Protein 6BR9 (pdb70)

B-factor: mean 64.91, std 21.13, range [27.11, 140.71]

Nearest PDB structures (foldseek):
  6br9-assembly1_A  TM=1.004E+00  e=1.016E-30  Fowlpox virus strain NVSL
  6br8-assembly2_B  TM=9.867E-01  e=1.830E-27  Fowlpox virus strain NVSL

Structure (mmCIF, N/CA/C/O backbone):
data_6BR9
#
_entry.id   6BR9
#
_cell.length_a   54.699
_cell.length_b   74.151
_cell.length_c   143.571
_cell.angle_alpha   90.00
_cell.angle_beta   90.00
_cell.angle_gamma   90.00
#
_symmetry.space_group_name_H-M   'C 2 2 21'
#
loop_
_entity.id
_entity.type
_entity.pdbx_description
1 polymer 'Protein A6 homolog'
2 non-polymer '[(2~{R})-1-[2-azanylethoxy(oxidanyl)phosphoryl]oxy-3-hexadecanoyloxy-propan-2-yl] (~{Z})-octadec-9-enoate'
3 non-polymer '(1R)-2-{[{[(2S)-2,3-DIHYDROXYPROPYL]OXY}(HYDROXY)PHOSPHORYL]OXY}-1-[(PALMITOYLOXY)METHYL]ETHYL (11E)-OCTADEC-11-ENOATE'
4 water water
#
loop_
_atom_site.group_PDB
_atom_site.id
_atom_site.type_symbol
_atom_site.label_atom_id
_atom_site.label_alt_id
_atom_site.label_comp_id
_atom_site.label_asym_id
_atom_site.label_entity_id
_atom_site.label_seq_id
_atom_site.pdbx_PDB_ins_code
_atom_site.Cartn_x
_atom_site.Cartn_y
_atom_site.Cartn_z
_atom_site.occupancy
_atom_site.B_iso_or_equiv
_atom_site.auth_seq_id
_atom_site.auth_comp_id
_atom_site.auth_asym_id
_atom_site.auth_atom_id
_atom_site.pdbx_PDB_model_num
ATOM 1 N N . LYS A 1 112 ? 21.435 4.195 15.120 1.00 78.44 127 LYS A N 1
ATOM 2 C CA . LYS A 1 112 ? 20.306 3.374 14.696 1.00 86.22 127 LYS A CA 1
ATOM 3 C C . LYS A 1 112 ? 19.000 4.168 14.765 1.00 93.34 127 LYS A C 1
ATOM 4 O O . LYS A 1 112 ? 18.704 4.971 13.874 1.00 92.82 127 LYS A O 1
ATOM 10 N N . LYS A 1 113 ? 18.223 3.949 15.827 1.00 97.04 128 LYS A N 1
ATOM 11 C CA . LYS A 1 113 ? 16.971 4.671 15.996 1.00 102.45 128 LYS A CA 1
ATOM 12 C C . LYS A 1 113 ? 17.207 5.990 16.725 1.00 109.71 128 LYS A C 1
ATOM 13 O O . LYS A 1 113 ? 17.251 7.055 16.099 1.00 104.53 128 LYS A O 1
ATOM 19 N N . ASP A 1 114 ? 17.375 5.933 18.044 1.00 123.48 129 ASP A N 1
ATOM 20 C CA . ASP A 1 114 ? 17.514 7.151 18.840 1.00 122.67 129 ASP A CA 1
ATOM 21 C C . ASP A 1 114 ? 18.988 7.548 18.932 1.00 117.37 129 ASP A C 1
ATOM 22 O O . ASP A 1 114 ? 19.646 7.434 19.970 1.00 118.66 129 ASP A O 1
ATOM 27 N N . THR A 1 115 ? 19.504 8.027 17.796 1.00 109.62 130 THR A N 1
ATOM 28 C CA . THR A 1 115 ? 20.727 8.818 17.798 1.00 96.62 130 THR A CA 1
ATOM 29 C C . THR A 1 115 ? 20.492 10.217 18.348 1.00 89.84 130 THR A C 1
ATOM 30 O O . THR A 1 115 ? 21.385 11.067 18.266 1.00 83.28 130 THR A O 1
ATOM 34 N N . ASN A 1 116 ? 19.297 10.477 18.883 1.00 84.82 131 ASN A N 1
ATOM 35 C CA . ASN A 1 116 ? 19.027 11.748 19.539 1.00 80.00 131 ASN A CA 1
ATOM 36 C C . ASN A 1 116 ? 19.834 11.889 20.820 1.00 74.39 131 ASN A C 1
ATOM 37 O O . ASN A 1 116 ? 20.147 13.008 21.236 1.00 72.98 131 ASN A O 1
ATOM 42 N N . GLU A 1 117 ? 20.190 10.770 21.456 1.00 72.77 132 GLU A N 1
ATOM 43 C CA . GLU A 1 117 ? 20.992 10.846 22.671 1.00 69.43 132 GLU A CA 1
ATOM 44 C C . GLU A 1 117 ? 22.435 11.218 22.377 1.00 69.00 132 GLU A C 1
ATOM 45 O O . GLU A 1 117 ? 23.106 11.772 23.251 1.00 68.08 132 GLU A O 1
ATOM 51 N N . ILE A 1 118 ? 22.920 10.945 21.165 1.00 68.65 133 ILE A N 1
ATOM 52 C CA . ILE A 1 118 ? 24.282 11.326 20.815 1.00 68.19 133 ILE A CA 1
ATOM 53 C C . ILE A 1 118 ? 24.408 12.846 20.683 1.00 69.80 133 ILE A C 1
ATOM 54 O O . ILE A 1 118 ? 25.400 13.434 21.129 1.00 71.84 133 ILE A O 1
ATOM 59 N N . VAL A 1 119 ? 23.414 13.511 20.086 1.00 72.25 134 VAL A N 1
ATOM 60 C CA . VAL A 1 119 ? 23.530 14.959 19.906 1.00 74.47 134 VAL A CA 1
ATOM 61 C C . VAL A 1 119 ? 23.416 15.684 21.247 1.00 68.21 134 VAL A C 1
ATOM 62 O O . VAL A 1 119 ? 24.073 16.707 21.465 1.00 67.27 134 VAL A O 1
ATOM 66 N N . GLN A 1 120 ? 22.601 15.172 22.165 1.00 68.80 135 GLN A N 1
ATOM 67 C CA . GLN A 1 120 ? 22.552 15.757 23.500 1.00 72.31 135 GLN A CA 1
ATOM 68 C C . GLN A 1 120 ? 23.922 15.692 24.165 1.00 73.70 135 GLN A C 1
ATOM 69 O O . GLN A 1 120 ? 24.437 16.710 24.648 1.00 72.45 135 GLN A O 1
ATOM 75 N N . ASP A 1 121 ? 24.550 14.507 24.159 1.00 62.64 136 ASP A N 1
ATOM 76 C CA . ASP A 1 121 ? 25.907 14.392 24.687 1.00 61.69 136 ASP A CA 1
ATOM 77 C C . ASP A 1 121 ? 26.887 15.256 23.901 1.00 65.76 136 ASP A C 1
ATOM 78 O O . ASP A 1 121 ? 27.874 15.745 24.462 1.00 65.26 136 ASP A O 1
ATOM 83 N N . LEU A 1 122 ? 26.630 15.469 22.610 1.00 67.64 137 LEU A N 1
ATOM 84 C CA . LEU A 1 122 ? 27.512 16.331 21.829 1.00 71.86 137 LEU A CA 1
ATOM 85 C C . LEU A 1 122 ? 27.296 17.797 22.179 1.00 69.93 137 LEU A C 1
ATOM 86 O O . LEU A 1 122 ? 28.252 18.580 22.205 1.00 70.53 137 LEU A O 1
ATOM 91 N N . LYS A 1 123 ? 26.050 18.191 22.449 1.00 69.55 138 LYS A N 1
ATOM 92 C CA . LYS A 1 123 ? 25.802 19.556 22.906 1.00 75.40 138 LYS A CA 1
ATOM 93 C C . LYS A 1 123 ? 26.532 19.842 24.218 1.00 75.01 138 LYS A C 1
ATOM 94 O O . LYS A 1 123 ? 27.270 20.828 24.323 1.00 76.25 138 LYS A O 1
ATOM 100 N N . LYS A 1 124 ? 26.355 18.982 25.233 1.00 73.48 139 LYS A N 1
ATOM 101 C CA . LYS A 1 124 ? 26.985 19.263 26.523 1.00 74.67 139 LYS A CA 1
ATOM 102 C C . LYS A 1 124 ? 28.509 19.285 26.402 1.00 74.75 139 LYS A C 1
ATOM 103 O O . LYS A 1 124 ? 29.171 20.141 27.004 1.00 74.33 139 LYS A O 1
ATOM 109 N N . ILE A 1 125 ? 29.082 18.372 25.607 1.00 74.89 140 ILE A N 1
ATOM 110 C CA . ILE A 1 125 ? 30.530 18.373 25.390 1.00 75.42 140 ILE A CA 1
ATOM 111 C C . ILE A 1 125 ? 30.970 19.678 24.740 1.00 81.44 140 ILE A C 1
ATOM 112 O O . ILE A 1 125 ? 31.983 20.274 25.129 1.00 83.77 140 ILE A O 1
ATOM 117 N N . LEU A 1 126 ? 30.212 20.153 23.750 1.00 84.37 141 LEU A N 1
ATOM 118 C CA . LEU A 1 126 ? 30.553 21.421 23.125 1.00 90.97 141 LEU A CA 1
ATOM 119 C C . LEU A 1 126 ? 30.171 22.605 24.003 1.00 93.90 141 LEU A C 1
ATOM 120 O O . LEU A 1 126 ? 30.759 23.681 23.860 1.00 99.19 141 LEU A O 1
ATOM 125 N N . GLY A 1 127 ? 29.213 22.432 24.915 1.00 92.30 142 GLY A N 1
ATOM 126 C CA . GLY A 1 127 ? 28.961 23.465 25.902 1.00 94.03 142 GLY A CA 1
ATOM 127 C C . GLY A 1 127 ? 30.035 23.521 26.969 1.00 94.36 142 GLY A C 1
ATOM 128 O O . GLY A 1 127 ? 30.314 24.590 27.517 1.00 93.31 142 GLY A O 1
ATOM 129 N N . ILE A 1 128 ? 30.656 22.377 27.270 1.00 93.39 143 ILE A N 1
ATOM 130 C CA . ILE A 1 128 ? 31.725 22.344 28.262 1.00 97.28 143 ILE A CA 1
ATOM 131 C C . ILE A 1 128 ? 32.991 22.986 27.706 1.00 102.46 143 ILE A C 1
ATOM 132 O O . ILE A 1 128 ? 33.659 23.771 28.393 1.00 108.97 143 ILE A O 1
ATOM 137 N N . VAL A 1 129 ? 33.336 22.681 26.451 1.00 98.63 144 VAL A N 1
ATOM 138 C CA . VAL A 1 129 ? 34.567 23.221 25.880 1.00 95.78 144 VAL A CA 1
ATOM 139 C C . VAL A 1 129 ? 34.443 24.719 25.604 1.00 102.33 144 VAL A C 1
ATOM 140 O O . VAL A 1 129 ? 35.441 25.450 25.661 1.00 102.92 144 VAL A O 1
ATOM 144 N N . SER A 1 130 ? 33.235 25.206 25.314 1.00 105.62 145 SER A N 1
ATOM 145 C CA . SER A 1 130 ? 33.048 26.637 25.096 1.00 110.86 145 SER A CA 1
ATOM 146 C C . SER A 1 130 ? 33.274 27.415 26.386 1.00 114.77 145 SER A C 1
ATOM 147 O O . SER A 1 130 ? 34.034 28.389 26.419 1.00 117.49 145 SER A O 1
ATOM 150 N N . LEU A 1 131 ? 32.633 26.987 27.465 1.00 84.15 146 LEU A N 1
ATOM 151 C CA . LEU A 1 131 ? 32.869 27.583 28.767 1.00 94.64 146 LEU A CA 1
ATOM 152 C C . LEU A 1 131 ? 34.228 27.125 29.294 1.00 96.76 146 LEU A C 1
ATOM 153 O O . LEU A 1 131 ? 35.156 26.865 28.520 1.00 94.05 146 LEU A O 1
ATOM 158 N N . TYR A 1 142 ? 40.205 23.718 33.761 1.00 89.09 157 TYR A N 1
ATOM 159 C CA . TYR A 1 142 ? 40.138 22.737 34.845 1.00 91.26 157 TYR A CA 1
ATOM 160 C C . TYR A 1 142 ? 38.859 22.860 35.679 1.00 91.01 157 TYR A C 1
ATOM 161 O O . TYR A 1 142 ? 38.179 21.859 35.932 1.00 90.16 157 TYR A O 1
ATOM 170 N N . LYS A 1 143 ? 38.556 24.090 36.113 1.00 91.67 158 LYS A N 1
ATOM 171 C CA . LYS A 1 143 ? 37.421 24.318 37.003 1.00 89.50 158 LYS A CA 1
ATOM 172 C C . LYS A 1 143 ? 36.141 23.704 36.444 1.00 85.48 158 LYS A C 1
ATOM 173 O O . LYS A 1 143 ? 35.395 23.032 37.164 1.00 88.46 158 LYS A O 1
ATOM 179 N N . ILE A 1 144 ? 35.870 23.931 35.159 1.00 81.43 159 ILE A N 1
ATOM 180 C CA . ILE A 1 144 ? 34.707 23.319 34.527 1.00 87.84 159 ILE A CA 1
ATOM 181 C C . ILE A 1 144 ? 34.762 21.798 34.653 1.00 93.36 159 ILE A C 1
ATOM 182 O O . ILE A 1 144 ? 33.764 21.156 35.010 1.00 95.07 159 ILE A O 1
ATOM 187 N N . LEU A 1 145 ? 35.937 21.202 34.394 1.00 91.13 160 LEU A N 1
ATOM 188 C CA . LEU A 1 145 ? 36.055 19.744 34.328 1.00 92.06 160 LEU A CA 1
ATOM 189 C C . LEU A 1 145 ? 35.585 19.065 35.611 1.00 96.35 160 LEU A C 1
ATOM 190 O O . LEU A 1 145 ? 35.020 17.965 35.556 1.00 98.00 160 LEU A O 1
ATOM 195 N N . MET A 1 146 ? 35.799 19.704 36.765 1.00 96.80 161 MET A N 1
ATOM 196 C CA . MET A 1 146 ? 35.416 19.103 38.040 1.00 96.44 161 MET A CA 1
ATOM 197 C C . MET A 1 146 ? 33.904 19.095 38.225 1.00 94.99 161 MET A C 1
ATOM 198 O O . MET A 1 146 ? 33.350 18.174 38.839 1.00 96.28 161 MET A O 1
ATOM 203 N N . GLU A 1 147 ? 33.220 20.128 37.735 1.00 92.76 162 GLU A N 1
ATOM 204 C CA . GLU A 1 147 ? 31.773 20.155 37.876 1.00 90.44 162 GLU A CA 1
ATOM 205 C C . GLU A 1 147 ? 31.106 19.188 36.907 1.00 80.82 162 GLU A C 1
ATOM 206 O O . GLU A 1 147 ? 29.994 18.715 37.173 1.00 81.73 162 GLU A O 1
ATOM 212 N N . ASN A 1 148 ? 31.773 18.859 35.803 1.00 73.63 163 ASN A N 1
ATOM 213 C CA . ASN A 1 148 ? 31.212 17.956 34.810 1.00 74.30 163 ASN A CA 1
ATOM 214 C C . ASN A 1 148 ? 31.836 16.572 34.849 1.00 71.29 163 ASN A C 1
ATOM 215 O O . ASN A 1 148 ? 31.654 15.805 33.903 1.00 63.87 163 ASN A O 1
ATOM 220 N N . ASN A 1 149 ? 32.567 16.231 35.914 1.00 77.58 164 ASN A N 1
ATOM 221 C CA . ASN A 1 149 ? 33.257 14.944 35.918 1.00 80.58 164 ASN A CA 1
ATOM 222 C C . ASN A 1 149 ? 32.269 13.787 35.974 1.00 73.15 164 ASN A C 1
ATOM 223 O O . ASN A 1 149 ? 32.545 12.712 35.431 1.00 71.10 164 ASN A O 1
ATOM 228 N N . SER A 1 150 ? 31.115 13.990 36.603 1.00 69.77 165 SER A N 1
ATOM 229 C CA . SER A 1 150 ? 30.053 12.995 36.519 1.00 68.29 165 SER A CA 1
ATOM 230 C C . SER A 1 150 ? 29.616 12.802 35.075 1.00 69.32 165 SER A C 1
ATOM 231 O O . SER A 1 150 ? 29.480 11.666 34.605 1.00 65.97 165 SER A O 1
ATOM 234 N N . PHE A 1 151 ? 29.415 13.901 34.343 1.00 68.92 166 PHE A N 1
ATOM 235 C CA . PHE A 1 151 ? 28.997 13.745 32.963 1.00 60.77 166 PHE A CA 1
ATOM 236 C C . PHE A 1 151 ? 30.090 13.086 32.142 1.00 60.57 166 PHE A C 1
ATOM 237 O O . PHE A 1 151 ? 29.799 12.242 31.292 1.00 63.57 166 PHE A O 1
ATOM 245 N N . ILE A 1 152 ? 31.355 13.440 32.391 1.00 61.24 167 ILE A N 1
ATOM 246 C CA . ILE A 1 152 ? 32.445 12.872 31.599 1.00 60.16 167 ILE A CA 1
ATOM 247 C C . ILE A 1 152 ? 32.622 11.388 31.908 1.00 54.64 167 ILE A C 1
ATOM 248 O O . ILE A 1 152 ? 32.883 10.584 31.010 1.00 58.35 167 ILE A O 1
ATOM 253 N N . ILE A 1 153 ? 32.486 11.000 33.175 1.00 58.81 168 ILE A N 1
ATOM 254 C CA . ILE A 1 153 ? 32.656 9.597 33.551 1.00 60.04 168 ILE A CA 1
ATOM 255 C C . ILE A 1 153 ? 31.523 8.746 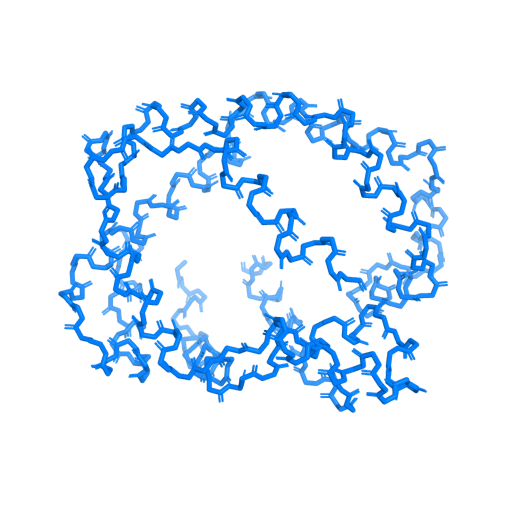32.986 1.00 59.60 168 ILE A C 1
ATOM 256 O O . ILE A 1 153 ? 31.758 7.681 32.398 1.00 58.85 168 ILE A O 1
ATOM 261 N N . ARG A 1 154 ? 30.277 9.190 33.173 1.00 56.67 169 ARG A N 1
ATOM 262 C CA . ARG A 1 154 ? 29.144 8.409 32.686 1.00 55.29 169 ARG A CA 1
ATOM 263 C C . ARG A 1 154 ? 29.190 8.255 31.168 1.00 52.59 169 ARG A C 1
ATOM 264 O O . ARG A 1 154 ? 28.886 7.183 30.639 1.00 50.73 169 ARG A O 1
ATOM 272 N N . THR A 1 155 ? 29.587 9.306 30.454 1.00 53.20 170 THR A N 1
ATOM 273 C CA . THR A 1 155 ? 29.579 9.253 28.997 1.00 52.19 170 THR A CA 1
ATOM 274 C C . THR A 1 155 ? 30.610 8.252 28.483 1.00 56.83 170 THR A C 1
ATOM 275 O O . THR A 1 155 ? 30.320 7.466 27.572 1.00 59.39 170 THR A O 1
ATOM 279 N N . ILE A 1 156 ? 31.807 8.245 29.078 1.00 53.70 171 ILE A N 1
ATOM 280 C CA . ILE A 1 156 ? 32.854 7.330 28.639 1.00 51.88 171 ILE A CA 1
ATOM 281 C C . ILE A 1 156 ? 32.446 5.879 28.879 1.00 56.26 171 ILE A C 1
ATOM 282 O O . ILE A 1 156 ? 32.598 5.023 27.995 1.00 56.37 171 ILE A O 1
ATOM 287 N N . ASN A 1 157 ? 31.936 5.579 30.084 1.00 55.10 172 ASN A N 1
ATOM 288 C CA . ASN A 1 157 ? 31.517 4.215 30.395 1.00 55.34 172 ASN A CA 1
ATOM 289 C C . ASN A 1 157 ? 30.373 3.776 29.490 1.00 58.36 172 ASN A C 1
ATOM 290 O O . ASN A 1 157 ? 30.302 2.614 29.073 1.00 60.09 172 ASN A O 1
ATOM 295 N N . LYS A 1 158 ? 29.454 4.689 29.196 1.00 59.81 173 LYS A N 1
ATOM 296 C CA . LYS A 1 158 ? 28.333 4.346 28.334 1.00 63.96 173 LYS A CA 1
ATOM 297 C C . LYS A 1 158 ? 28.807 4.094 26.907 1.00 58.03 173 LYS A C 1
ATOM 298 O O . LYS A 1 158 ? 28.397 3.110 26.277 1.00 53.58 173 LYS A O 1
ATOM 304 N N . VAL A 1 159 ? 29.685 4.964 26.394 1.00 54.45 174 VAL A N 1
ATOM 305 C CA . VAL A 1 159 ? 30.243 4.770 25.059 1.00 54.06 174 VAL A CA 1
ATOM 306 C C . VAL A 1 159 ? 31.008 3.455 24.980 1.00 59.45 174 VAL A C 1
ATOM 307 O O . VAL A 1 159 ? 30.861 2.694 24.016 1.00 59.87 174 VAL A O 1
ATOM 311 N N . LEU A 1 160 ? 31.830 3.159 25.996 1.00 61.36 175 LEU A N 1
ATOM 312 C CA . LEU A 1 160 ? 32.663 1.960 25.947 1.00 58.12 175 LEU A CA 1
ATOM 313 C C . LEU A 1 160 ? 31.844 0.684 26.093 1.00 59.83 175 LEU A C 1
ATOM 314 O O . LEU A 1 160 ? 32.282 -0.386 25.648 1.00 64.06 175 LEU A O 1
ATOM 319 N N . ALA A 1 161 ? 30.670 0.762 26.712 1.00 56.99 176 ALA A N 1
ATOM 320 C CA . ALA A 1 161 ? 29.858 -0.425 26.902 1.00 54.82 176 ALA A CA 1
ATOM 321 C C . ALA A 1 161 ? 28.877 -0.655 25.765 1.00 48.10 176 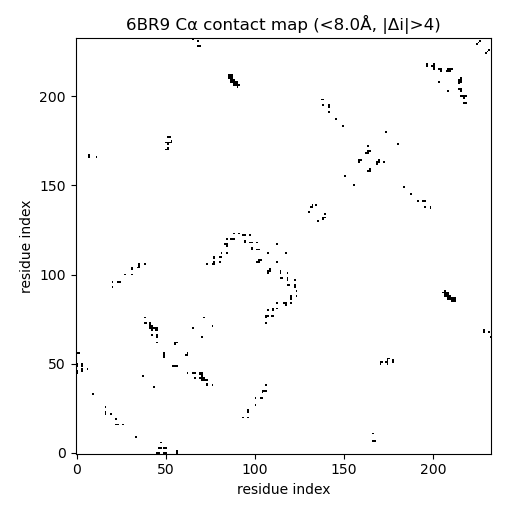ALA A C 1
ATOM 322 O O . ALA A 1 161 ? 28.199 -1.688 25.757 1.00 50.03 176 ALA A O 1
ATOM 324 N N . ASP A 1 162 ? 28.786 0.263 24.824 1.00 57.47 177 ASP A N 1
ATOM 325 C CA . ASP A 1 162 ? 27.859 0.170 23.703 1.00 60.73 177 ASP A CA 1
ATOM 326 C C . ASP A 1 162 ? 28.667 -0.262 22.485 1.00 53.10 177 ASP A C 1
ATOM 327 O O . ASP A 1 162 ? 29.322 0.563 21.840 1.00 49.50 177 ASP A O 1
ATOM 332 N N . SER A 1 163 ? 28.601 -1.553 22.158 1.00 55.40 178 SER A N 1
ATOM 333 C CA . SER A 1 163 ? 29.430 -2.091 21.087 1.00 53.82 178 SER A CA 1
ATOM 334 C C . SER A 1 163 ? 29.042 -1.544 19.719 1.00 51.17 178 SER A C 1
ATOM 335 O O . SER A 1 163 ? 29.844 -1.655 18.785 1.00 48.57 178 SER A O 1
ATOM 338 N N . ASN A 1 164 ? 27.851 -0.942 19.589 1.00 51.18 179 ASN A N 1
ATOM 339 C CA . ASN A 1 164 ? 27.380 -0.355 18.338 1.00 49.66 179 ASN A CA 1
ATOM 340 C C . ASN A 1 164 ? 27.537 1.165 18.280 1.00 48.56 179 ASN A C 1
ATOM 341 O O . ASN A 1 164 ? 26.906 1.806 17.432 1.00 50.59 179 ASN A O 1
ATOM 346 N N . TYR A 1 165 ? 28.383 1.761 19.129 1.00 45.60 180 TYR A N 1
ATOM 347 C CA . TYR A 1 165 ? 28.421 3.227 19.204 1.00 44.16 180 TYR A CA 1
ATOM 348 C C . TYR A 1 165 ? 28.916 3.875 17.905 1.00 43.62 180 TYR A C 1
ATOM 349 O O . TYR A 1 165 ? 28.377 4.902 17.477 1.00 38.46 180 TYR A O 1
ATOM 358 N N . ILE A 1 166 ? 29.949 3.316 17.274 1.00 42.11 181 ILE A N 1
ATOM 359 C CA . ILE A 1 166 ? 30.433 3.898 16.024 1.00 40.84 181 ILE A CA 1
ATOM 360 C C . ILE A 1 166 ? 29.339 3.868 14.959 1.00 41.80 181 ILE A C 1
ATOM 361 O O . ILE A 1 166 ? 29.213 4.800 14.153 1.00 39.42 181 ILE A O 1
ATOM 366 N N . ILE A 1 167 ? 28.528 2.807 14.945 1.00 40.83 182 ILE A N 1
ATOM 367 C CA . ILE A 1 167 ? 27.490 2.650 13.929 1.00 42.69 182 ILE A CA 1
ATOM 368 C C . ILE A 1 167 ? 26.354 3.648 14.143 1.00 46.19 182 ILE A C 1
ATOM 369 O O . ILE A 1 167 ? 25.785 4.173 13.184 1.00 49.14 182 ILE A O 1
ATOM 374 N N . LYS A 1 168 ? 26.025 3.955 15.396 1.00 45.93 183 LYS A N 1
ATOM 375 C CA . LYS A 1 168 ? 25.078 5.041 15.648 1.00 44.85 183 LYS A CA 1
ATOM 376 C C . LYS A 1 168 ? 25.619 6.387 15.164 1.00 41.76 183 LYS A C 1
ATOM 377 O O . LYS A 1 168 ? 24.865 7.215 14.634 1.00 42.26 183 LYS A O 1
ATOM 383 N N . ILE A 1 169 ? 26.925 6.630 15.324 1.00 42.90 184 ILE A N 1
ATOM 384 C CA . ILE A 1 169 ? 27.492 7.873 14.801 1.00 47.48 184 ILE A CA 1
ATOM 385 C C . ILE A 1 169 ? 27.390 7.897 13.281 1.00 49.74 184 ILE A C 1
ATOM 386 O O . ILE A 1 169 ? 27.041 8.923 12.676 1.00 49.02 184 ILE A O 1
ATOM 391 N N . ILE A 1 170 ? 27.716 6.771 12.641 1.00 44.39 185 ILE A N 1
ATOM 392 C CA . ILE A 1 170 ? 27.549 6.660 11.194 1.00 42.10 185 ILE A CA 1
ATOM 393 C C . ILE A 1 170 ? 26.114 6.972 10.788 1.00 42.31 185 ILE A C 1
ATOM 394 O O . ILE A 1 170 ? 25.872 7.746 9.856 1.00 45.69 185 ILE A O 1
ATOM 399 N N . ALA A 1 171 ? 25.135 6.351 11.459 1.00 43.41 186 ALA A N 1
ATOM 400 C CA . ALA A 1 171 ? 23.727 6.552 11.096 1.00 44.94 186 ALA A CA 1
ATOM 401 C C . ALA A 1 171 ? 23.253 7.987 11.310 1.00 50.09 186 ALA A C 1
ATOM 402 O O . ALA A 1 171 ? 22.199 8.364 10.782 1.00 57.83 186 ALA A O 1
ATOM 404 N N . LEU A 1 172 ? 23.969 8.775 12.109 1.00 46.56 187 LEU A N 1
ATOM 405 C CA . LEU A 1 172 ? 23.587 10.165 12.296 1.00 54.12 187 LEU A CA 1
ATOM 406 C C . LEU A 1 172 ? 23.812 10.956 11.016 1.00 55.46 187 LEU A C 1
ATOM 407 O O . LEU A 1 172 ? 22.990 11.800 10.643 1.00 55.59 187 LEU A O 1
ATOM 412 N N . PHE A 1 173 ? 24.930 10.686 10.342 1.00 53.43 188 PHE A N 1
ATOM 413 C CA . PHE A 1 173 ? 25.325 11.335 9.105 1.00 59.42 188 PHE A CA 1
ATOM 414 C C . PHE A 1 173 ? 24.868 10.591 7.865 1.00 65.51 188 PHE A C 1
ATOM 415 O O . PHE A 1 173 ? 24.806 11.189 6.789 1.00 64.70 188 PHE A O 1
ATOM 423 N N . ASN A 1 174 ? 24.556 9.307 7.982 1.00 75.42 189 ASN A N 1
ATOM 424 C CA . ASN A 1 174 ? 23.981 8.540 6.883 1.00 81.69 189 ASN A CA 1
ATOM 425 C C . ASN A 1 174 ? 22.566 8.155 7.310 1.00 83.24 189 ASN A C 1
ATOM 426 O O . ASN A 1 174 ? 22.310 7.037 7.751 1.00 82.70 189 ASN A O 1
ATOM 431 N N . THR A 1 175 ? 21.646 9.119 7.199 1.00 87.25 190 THR A N 1
ATOM 432 C CA . THR A 1 175 ? 20.248 8.866 7.539 1.00 92.84 190 THR A CA 1
ATOM 433 C C . THR A 1 175 ? 19.658 7.746 6.685 1.00 92.64 190 THR A C 1
ATOM 434 O O . THR A 1 175 ? 18.784 7.006 7.150 1.00 95.57 190 THR A O 1
ATOM 438 N N . ASP A 1 176 ? 20.153 7.578 5.455 1.00 89.58 191 ASP A N 1
ATOM 439 C CA . ASP A 1 176 ? 19.685 6.496 4.589 1.00 93.83 191 ASP A CA 1
ATOM 440 C C . ASP A 1 176 ? 19.913 5.110 5.198 1.00 95.24 191 ASP A C 1
ATOM 441 O O . ASP A 1 176 ? 19.129 4.187 4.940 1.00 98.70 191 ASP A O 1
ATOM 446 N N . VAL A 1 177 ? 20.967 4.947 6.008 1.00 92.91 192 VAL A N 1
ATOM 447 C CA . VAL A 1 177 ? 21.352 3.632 6.527 1.00 97.62 192 VAL A CA 1
ATOM 448 C C . VAL A 1 177 ? 20.270 3.042 7.425 1.00 106.67 192 VAL A C 1
ATOM 449 O O . VAL A 1 177 ? 20.083 1.818 7.457 1.00 111.24 192 VAL A O 1
ATOM 453 N N . VAL A 1 178 ? 19.525 3.887 8.148 1.00 108.76 193 VAL A N 1
ATOM 454 C CA . VAL A 1 178 ? 18.462 3.378 9.013 1.00 112.53 193 VAL A CA 1
ATOM 455 C C . VAL A 1 178 ? 17.410 2.604 8.224 1.00 115.04 193 VAL A C 1
ATOM 456 O O . VAL A 1 178 ? 16.751 1.720 8.779 1.00 121.07 193 VAL A O 1
ATOM 460 N N . SER A 1 179 ? 17.247 2.895 6.933 1.00 112.04 194 SER A N 1
ATOM 461 C CA . SER A 1 179 ? 16.286 2.186 6.096 1.00 115.31 194 SER A CA 1
ATOM 462 C C . SER A 1 179 ? 16.936 1.099 5.241 1.00 110.48 194 SER A C 1
ATOM 463 O O . SER A 1 179 ? 16.302 0.599 4.305 1.00 111.11 194 SER A O 1
ATOM 466 N N . ASP A 1 180 ? 18.193 0.724 5.537 1.00 101.59 195 ASP A N 1
ATOM 467 C CA . ASP A 1 180 ? 18.912 -0.328 4.806 1.00 97.32 195 ASP A CA 1
ATOM 468 C C . ASP A 1 180 ? 19.429 -1.343 5.829 1.00 91.67 195 ASP A C 1
ATOM 469 O O . ASP A 1 180 ? 20.572 -1.263 6.282 1.00 84.88 195 ASP A O 1
ATOM 474 N N . LYS A 1 181 ? 18.572 -2.307 6.184 1.00 61.56 196 LYS A N 1
ATOM 475 C CA . LYS A 1 181 ? 18.940 -3.306 7.184 1.00 60.20 196 LYS A CA 1
ATOM 476 C C . LYS A 1 181 ? 20.256 -4.010 6.832 1.00 56.15 196 LYS A C 1
ATOM 477 O O . LYS A 1 181 ? 21.081 -4.272 7.716 1.00 48.25 196 LYS A O 1
ATOM 483 N N . ILE A 1 182 ? 20.476 -4.306 5.547 1.00 53.81 197 ILE A N 1
ATOM 484 C CA . ILE A 1 182 ? 21.628 -5.115 5.152 1.00 58.03 197 ILE A CA 1
ATOM 485 C C . ILE A 1 182 ? 22.929 -4.361 5.413 1.00 66.95 197 ILE A C 1
ATOM 486 O O . ILE A 1 182 ? 23.820 -4.854 6.119 1.00 50.43 197 ILE A O 1
ATOM 491 N N . LYS A 1 183 ? 23.052 -3.152 4.843 1.00 67.05 198 LYS A N 1
ATOM 492 C CA . LYS A 1 183 ? 24.260 -2.347 5.026 1.00 63.45 198 LYS A CA 1
ATOM 493 C C . LYS A 1 183 ? 24.496 -2.026 6.492 1.00 53.34 198 LYS A C 1
ATOM 494 O O . LYS A 1 183 ? 25.645 -1.947 6.936 1.00 52.99 198 LYS A O 1
ATOM 500 N N . LEU A 1 184 ? 23.421 -1.838 7.254 1.00 47.41 199 LEU A N 1
ATOM 501 C CA . LEU A 1 184 ? 23.547 -1.621 8.694 1.00 46.87 199 LEU A CA 1
ATOM 502 C C . LEU A 1 184 ? 24.224 -2.808 9.375 1.00 47.95 199 LEU A C 1
ATOM 503 O O . LEU A 1 184 ? 25.165 -2.641 10.170 1.00 45.85 199 LEU A O 1
ATOM 508 N N . GLU A 1 185 ? 23.756 -4.022 9.068 1.00 48.44 200 GLU A N 1
ATOM 509 C CA . GLU A 1 185 ? 24.371 -5.223 9.614 1.00 52.55 200 GLU A CA 1
ATOM 510 C C . GLU A 1 185 ? 25.813 -5.367 9.163 1.00 46.63 200 GLU A C 1
ATOM 511 O O . GLU A 1 185 ? 26.674 -5.754 9.959 1.00 46.53 200 GLU A O 1
ATOM 517 N N . GLU A 1 186 ? 26.092 -5.078 7.890 1.00 48.21 201 GLU A N 1
ATOM 518 C CA . GLU A 1 186 ? 27.480 -5.089 7.422 1.00 60.72 201 GLU A CA 1
ATOM 519 C C . GLU A 1 186 ? 28.357 -4.212 8.299 1.00 54.85 201 GLU A C 1
ATOM 520 O O . GLU A 1 186 ? 29.468 -4.603 8.665 1.00 61.47 201 GLU A O 1
ATOM 526 N N . TYR A 1 187 ? 27.868 -3.018 8.641 1.00 47.81 202 TYR A N 1
ATOM 527 C CA . TYR A 1 187 ? 28.653 -2.090 9.444 1.00 48.39 202 TYR A CA 1
ATOM 528 C C . TYR A 1 187 ? 28.999 -2.684 10.806 1.00 53.72 202 TYR A C 1
ATOM 529 O O . TYR A 1 187 ? 30.084 -2.424 11.344 1.00 58.10 202 TYR A O 1
ATOM 538 N N . LYS A 1 188 ? 28.086 -3.468 11.390 1.00 52.90 203 LYS A N 1
ATOM 539 C CA . LYS A 1 188 ? 28.382 -4.115 12.667 1.00 51.92 203 LYS A CA 1
ATOM 540 C C . LYS A 1 188 ? 29.581 -5.033 12.558 1.00 57.45 203 LYS A C 1
ATOM 541 O O . LYS A 1 188 ? 30.332 -5.194 13.525 1.00 59.82 203 LYS A O 1
ATOM 547 N N . ASP A 1 189 ? 29.787 -5.634 11.390 1.00 61.46 204 ASP A N 1
ATOM 548 C CA . ASP A 1 189 ? 30.923 -6.523 11.230 1.00 65.35 204 ASP A CA 1
ATOM 549 C C . ASP A 1 189 ? 32.233 -5.758 11.283 1.00 64.27 204 ASP A C 1
ATOM 550 O O . ASP A 1 189 ? 33.250 -6.292 11.746 1.00 69.00 204 ASP A O 1
ATOM 555 N N . VAL A 1 190 ? 32.234 -4.514 10.829 1.00 55.83 205 VAL A N 1
ATOM 556 C CA . VAL A 1 190 ? 33.463 -3.744 10.704 1.00 53.59 205 VAL A CA 1
ATOM 557 C C . VAL A 1 190 ? 33.688 -2.866 11.923 1.00 46.50 205 VAL A C 1
ATOM 558 O O . VAL A 1 190 ? 34.769 -2.882 12.507 1.00 45.92 205 VAL A O 1
ATOM 562 N N . PHE A 1 191 ? 32.649 -2.154 12.363 1.00 43.75 206 PHE A N 1
ATOM 563 C CA . PHE A 1 191 ? 32.776 -1.060 13.313 1.00 40.27 206 PHE A CA 1
ATOM 564 C C . PHE A 1 191 ? 32.318 -1.395 14.714 1.00 45.01 206 PHE A C 1
ATOM 565 O O . PHE A 1 191 ? 32.447 -0.549 15.605 1.00 45.77 206 PHE A O 1
ATOM 573 N N . SER A 1 192 ? 31.780 -2.584 14.956 1.00 45.08 207 SER A N 1
ATOM 574 C CA . SER A 1 192 ? 31.400 -2.903 16.314 1.00 44.48 207 SER A CA 1
ATOM 575 C C . SER A 1 192 ? 32.632 -3.389 17.078 1.00 49.30 207 SER A C 1
ATOM 576 O O . SER A 1 192 ? 33.508 -4.063 16.531 1.00 54.69 207 SER A O 1
ATOM 579 N N . PHE A 1 193 ? 32.715 -3.003 18.341 1.00 48.11 208 PHE A N 1
ATOM 580 C CA . PHE A 1 193 ? 33.855 -3.314 19.184 1.00 50.78 208 PHE A CA 1
ATOM 581 C C . PHE A 1 193 ? 33.328 -3.987 20.436 1.00 50.32 208 PHE A C 1
ATOM 582 O O . PHE A 1 193 ? 32.372 -3.500 21.045 1.00 49.27 208 PHE A O 1
ATOM 590 N N . SER A 1 194 ? 33.929 -5.106 20.801 1.00 50.06 209 SER A N 1
ATOM 591 C CA . SER A 1 194 ? 33.540 -5.781 22.024 1.00 54.64 209 SER A CA 1
ATOM 592 C C . SER A 1 194 ? 34.240 -5.147 23.223 1.00 56.48 209 SER A C 1
ATOM 593 O O . SER A 1 194 ? 35.162 -4.344 23.089 1.00 55.09 209 SER A O 1
ATOM 596 N N . LYS A 1 195 ? 33.776 -5.521 24.413 1.00 58.53 210 LYS A N 1
ATOM 597 C CA . LYS A 1 195 ? 34.481 -5.152 25.633 1.00 57.91 210 LYS A CA 1
ATOM 598 C C . LYS A 1 195 ? 35.925 -5.6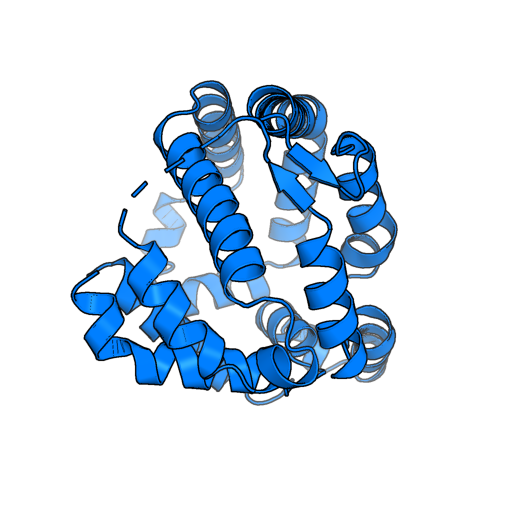44 25.604 1.00 57.94 210 LYS A C 1
ATOM 599 O O . LYS A 1 195 ? 36.833 -4.968 26.107 1.00 58.44 210 LYS A O 1
ATOM 605 N N . GLU A 1 196 ? 36.157 -6.826 25.018 1.00 54.67 211 GLU A N 1
ATOM 606 C CA . GLU A 1 196 ? 37.513 -7.352 24.901 1.00 55.44 211 GLU A CA 1
ATOM 607 C C . GLU A 1 196 ? 38.364 -6.487 23.979 1.00 56.58 211 GLU A C 1
ATOM 608 O O . GLU A 1 196 ? 39.536 -6.224 24.278 1.00 58.48 211 GLU A O 1
ATOM 614 N N . ASN A 1 197 ? 37.793 -6.033 22.852 1.00 52.99 212 ASN A N 1
ATOM 615 C CA . ASN A 1 197 ? 38.509 -5.117 21.970 1.00 55.34 212 ASN A CA 1
ATOM 616 C C . ASN A 1 197 ? 38.975 -3.880 22.726 1.00 58.40 212 ASN A C 1
ATOM 617 O O . ASN A 1 197 ? 40.108 -3.422 22.539 1.00 57.07 212 ASN A O 1
ATOM 622 N N . VAL A 1 198 ? 38.116 -3.331 23.593 1.00 58.91 213 VAL A N 1
ATOM 623 C CA . VAL A 1 198 ? 38.477 -2.115 24.316 1.00 57.72 213 VAL A CA 1
ATOM 624 C C . VAL A 1 198 ? 39.621 -2.387 25.285 1.00 61.44 213 VAL A C 1
ATOM 625 O O . VAL A 1 198 ? 40.510 -1.542 25.462 1.00 62.80 213 VAL A O 1
ATOM 629 N N . ILE A 1 199 ? 39.615 -3.562 25.934 1.00 62.42 214 ILE A N 1
ATOM 630 C CA . ILE A 1 199 ? 40.698 -3.931 26.848 1.00 63.81 214 ILE A CA 1
ATOM 631 C C . ILE A 1 199 ? 41.999 -4.097 26.077 1.00 65.04 214 ILE A C 1
ATOM 632 O O . ILE A 1 199 ? 43.058 -3.612 26.492 1.00 67.14 214 ILE A O 1
ATOM 637 N N . PHE A 1 200 ? 41.931 -4.795 24.942 1.00 63.20 215 PHE A N 1
ATOM 638 C CA . PHE A 1 200 ? 43.109 -4.960 24.099 1.00 66.45 215 PHE A CA 1
ATOM 639 C C . PHE A 1 200 ? 43.637 -3.613 23.615 1.00 64.02 215 PHE A C 1
ATOM 640 O O . PHE A 1 200 ? 44.856 -3.398 23.572 1.00 69.62 215 PHE A O 1
ATOM 648 N N . GLY A 1 201 ? 42.740 -2.685 23.264 1.00 57.58 216 GLY A N 1
ATOM 649 C CA . GLY A 1 201 ? 43.190 -1.369 22.834 1.00 47.99 216 GLY A CA 1
ATOM 650 C C . GLY A 1 201 ? 43.872 -0.588 23.941 1.00 58.02 216 GLY A C 1
ATOM 651 O O . GLY A 1 201 ? 44.895 0.065 23.718 1.00 57.08 216 GLY A O 1
ATOM 652 N N . ILE A 1 202 ? 43.311 -0.646 25.150 1.00 59.07 217 ILE A N 1
ATOM 653 C CA . ILE A 1 202 ? 43.940 -0.016 26.309 1.00 61.32 217 ILE A CA 1
ATOM 654 C C . ILE A 1 202 ? 45.320 -0.611 26.558 1.00 65.01 217 ILE A C 1
ATOM 655 O O . ILE A 1 202 ? 46.285 0.116 26.819 1.00 69.32 217 ILE A O 1
ATOM 660 N N . LYS A 1 203 ? 45.433 -1.941 26.490 1.00 66.34 218 LYS A N 1
ATOM 661 C CA . LYS A 1 203 ? 46.734 -2.592 26.616 1.00 68.49 218 LYS A CA 1
ATOM 662 C C . LYS A 1 203 ? 47.702 -2.119 25.533 1.00 69.94 218 LYS A C 1
ATOM 663 O O . LYS A 1 203 ? 48.853 -1.779 25.819 1.00 70.64 218 LYS A O 1
ATOM 669 N N . CYS A 1 204 ? 47.250 -2.085 24.277 1.00 74.27 219 CYS A N 1
ATOM 670 C CA . CYS A 1 204 ? 48.118 -1.612 23.199 1.00 75.14 219 CYS A CA 1
ATOM 671 C C . CYS A 1 204 ? 48.486 -0.146 23.384 1.00 74.81 219 CYS A C 1
ATOM 672 O O . CYS A 1 204 ? 49.599 0.274 23.040 1.00 79.25 219 CYS A O 1
ATOM 675 N N . PHE A 1 205 ? 47.563 0.647 23.926 1.00 73.63 220 PHE A N 1
ATOM 676 C CA . PHE A 1 205 ? 47.835 2.061 24.142 1.00 71.78 220 PHE A CA 1
ATOM 677 C C . PHE A 1 205 ? 48.955 2.268 25.149 1.00 75.48 220 PHE A C 1
ATOM 678 O O . PHE A 1 205 ? 49.684 3.265 25.070 1.00 78.58 220 PHE A O 1
ATOM 686 N N . CYS A 1 206 ? 49.125 1.335 26.088 1.00 75.02 221 CYS A N 1
ATOM 687 C CA . CYS A 1 206 ? 50.194 1.441 27.074 1.00 72.46 221 CYS A CA 1
ATOM 688 C C . CYS A 1 206 ? 51.552 0.967 26.570 1.00 72.58 221 CYS A C 1
ATOM 689 O O . CYS A 1 206 ? 52.547 1.123 27.289 1.00 79.35 221 CYS A O 1
ATOM 692 N N . ASP A 1 207 ? 51.644 0.404 25.370 1.00 68.98 222 ASP A N 1
ATOM 693 C CA . ASP A 1 207 ? 52.966 0.113 24.829 1.00 72.12 222 ASP A CA 1
ATOM 694 C C . ASP A 1 207 ? 53.575 1.303 24.083 1.00 73.29 222 ASP A C 1
ATOM 695 O O . ASP A 1 207 ? 54.596 1.136 23.404 1.00 73.07 222 ASP A O 1
ATOM 700 N N . ILE A 1 208 ? 52.962 2.493 24.179 1.00 71.50 223 ILE A N 1
ATOM 701 C CA . ILE A 1 208 ? 53.483 3.712 23.568 1.00 67.85 223 ILE A CA 1
ATOM 702 C C . ILE A 1 208 ? 54.422 4.380 24.560 1.00 67.90 223 ILE A C 1
ATOM 703 O O . ILE A 1 208 ? 54.096 4.487 25.749 1.00 69.98 223 ILE A O 1
ATOM 708 N N . THR A 1 209 ? 55.593 4.826 24.085 1.00 68.24 224 THR A N 1
ATOM 709 C CA . THR A 1 209 ? 56.493 5.626 24.902 1.00 69.05 224 THR A CA 1
ATOM 710 C C . THR A 1 209 ? 56.817 6.924 24.181 1.00 71.60 224 THR A C 1
ATOM 711 O O . THR A 1 209 ? 56.893 6.975 22.949 1.00 69.21 224 THR A O 1
ATOM 715 N N . ILE A 1 210 ? 56.986 7.984 24.965 1.00 77.66 225 ILE A N 1
ATOM 716 C CA . ILE A 1 210 ? 57.357 9.281 24.416 1.00 83.83 225 ILE A CA 1
ATOM 717 C C . ILE A 1 210 ? 58.607 9.776 25.131 1.00 83.47 225 ILE A C 1
ATOM 718 O O . ILE A 1 210 ? 58.534 10.664 25.988 1.00 85.30 225 ILE A O 1
ATOM 723 N N . ASP A 1 211 ? 59.764 9.212 24.784 1.00 107.56 226 ASP A N 1
ATOM 724 C CA . ASP A 1 211 ? 60.996 9.569 25.479 1.00 107.00 226 ASP A CA 1
ATOM 725 C C . ASP A 1 211 ? 61.504 10.960 25.118 1.00 106.25 226 ASP A C 1
ATOM 726 O O . ASP A 1 211 ? 62.561 11.359 25.615 1.00 106.06 226 ASP A O 1
ATOM 731 N N . GLY A 1 212 ? 60.779 11.711 24.296 1.00 105.52 227 GLY A N 1
ATOM 732 C CA . GLY A 1 212 ? 61.108 13.082 23.980 1.00 106.65 227 GLY A CA 1
ATOM 733 C C . GLY A 1 212 ? 60.469 14.125 24.872 1.00 105.70 227 GLY A C 1
ATOM 734 O O . GLY A 1 212 ? 60.595 15.321 24.582 1.00 105.49 227 GLY A O 1
ATOM 735 N N . ILE A 1 213 ? 59.780 13.720 25.939 1.00 106.88 228 ILE A N 1
ATOM 736 C CA . ILE A 1 213 ? 59.245 14.673 26.914 1.00 108.88 228 ILE A CA 1
ATOM 737 C C . ILE A 1 213 ? 59.430 14.161 28.341 1.00 111.52 228 ILE A C 1
ATOM 738 O O . ILE A 1 213 ? 59.871 14.902 29.228 1.00 112.51 228 ILE A O 1
ATOM 743 N N . LYS A 1 219 ? 50.131 19.201 36.296 1.00 96.39 234 LYS A N 1
ATOM 744 C CA . LYS A 1 219 ? 49.086 20.107 35.838 1.00 95.61 234 LYS A CA 1
ATOM 745 C C . LYS A 1 219 ? 47.751 19.354 35.736 1.00 96.30 234 LYS A C 1
ATOM 746 O O . LYS A 1 219 ? 47.243 18.861 36.747 1.00 95.06 234 LYS A O 1
ATOM 752 N N . TYR A 1 220 ? 47.193 19.261 34.516 1.00 99.08 235 TYR A N 1
ATOM 753 C CA . TYR A 1 220 ? 45.926 18.573 34.237 1.00 98.12 235 TYR A CA 1
ATOM 754 C C . TYR A 1 220 ? 46.013 17.064 34.405 1.00 95.56 235 TYR A C 1
ATOM 755 O O . TYR A 1 220 ? 44.988 16.384 34.269 1.00 96.83 235 TYR A O 1
ATOM 764 N N . VAL A 1 221 ? 47.212 16.529 34.655 1.00 93.81 236 VAL A N 1
ATOM 765 C CA . VAL A 1 221 ? 47.369 15.128 35.032 1.00 87.28 236 VAL A CA 1
ATOM 766 C C . VAL A 1 221 ? 46.388 14.765 36.134 1.00 89.35 236 VAL A C 1
ATOM 767 O O . VAL A 1 221 ? 45.877 13.640 36.178 1.00 86.94 236 VAL A O 1
ATOM 771 N N . SER A 1 222 ? 46.077 15.721 37.012 1.00 92.59 237 SER A N 1
ATOM 772 C CA . SER A 1 222 ? 45.257 15.438 38.182 1.00 99.47 237 SER A CA 1
ATOM 773 C C . SER A 1 222 ? 43.853 15.006 37.780 1.00 99.75 237 SER A C 1
ATOM 774 O O . SER A 1 222 ? 43.354 13.975 38.245 1.00 103.81 237 SER A O 1
ATOM 777 N N . PHE A 1 223 ? 43.199 15.781 36.912 1.00 95.08 238 PHE A N 1
ATOM 778 C CA . PHE A 1 223 ? 41.845 15.427 36.500 1.00 94.55 238 PHE A CA 1
ATOM 779 C C . PHE A 1 223 ? 41.802 14.048 35.852 1.00 93.04 238 PHE A C 1
ATOM 780 O O . PHE A 1 223 ? 40.923 13.239 36.170 1.00 99.79 238 PHE A O 1
ATOM 788 N N . PHE A 1 224 ? 42.744 13.757 34.946 1.00 83.04 239 PHE A N 1
ATOM 789 C CA . PHE A 1 224 ? 42.826 12.418 34.365 1.00 74.69 239 PHE A CA 1
ATOM 790 C C . PHE A 1 224 ? 42.980 11.356 35.448 1.00 74.47 239 PHE A C 1
ATOM 791 O O . PHE A 1 224 ? 42.328 10.305 35.401 1.00 70.93 239 PHE A O 1
ATOM 799 N N . LYS A 1 225 ? 43.857 11.604 36.426 1.00 77.01 240 LYS A N 1
ATOM 800 C CA . LYS A 1 225 ? 44.132 10.571 37.419 1.00 86.87 240 LYS A CA 1
ATOM 801 C C . LYS A 1 225 ? 42.986 10.387 38.400 1.00 90.95 240 LYS A C 1
ATOM 802 O O . LYS A 1 225 ? 43.050 9.471 39.227 1.00 92.89 240 LYS A O 1
ATOM 808 N N . LYS A 1 226 ? 41.942 11.214 38.318 1.00 88.93 241 LYS A N 1
ATOM 809 C CA . LYS A 1 226 ? 40.751 11.041 39.133 1.00 93.77 241 LYS A CA 1
ATOM 810 C C . LYS A 1 226 ? 39.521 10.666 38.325 1.00 94.34 241 LYS A C 1
ATOM 811 O O . LYS A 1 226 ? 38.509 10.274 38.915 1.00 100.25 241 LYS A O 1
ATOM 817 N N . VAL A 1 227 ? 39.567 10.783 37.005 1.00 89.74 242 VAL A N 1
ATOM 818 C CA . VAL A 1 227 ? 38.495 10.249 36.182 1.00 88.49 242 VAL A CA 1
ATOM 819 C C . VAL A 1 227 ? 38.776 8.803 35.797 1.00 90.10 242 VAL A C 1
ATOM 820 O O . VAL A 1 227 ? 37.933 7.925 36.006 1.00 90.86 242 VAL A O 1
ATOM 824 N N . LEU A 1 228 ? 39.984 8.534 35.297 1.00 90.62 243 LEU A N 1
ATOM 825 C CA . LEU A 1 228 ? 40.311 7.206 34.791 1.00 90.79 243 LEU A CA 1
ATOM 826 C C . LEU A 1 228 ? 40.093 6.083 35.799 1.00 88.06 243 LEU A C 1
ATOM 827 O O . LEU A 1 228 ? 39.738 4.972 35.364 1.00 87.54 243 LEU A O 1
ATOM 832 N N . PRO A 1 229 ? 40.288 6.264 37.105 1.00 87.13 244 PRO A N 1
ATOM 833 C CA . PRO A 1 229 ? 39.902 5.193 38.027 1.00 87.67 244 PRO A CA 1
ATOM 834 C C . PRO A 1 229 ? 38.423 4.870 37.979 1.00 84.09 244 PRO A C 1
ATOM 835 O O . PRO A 1 229 ? 38.037 3.765 38.377 1.00 89.58 244 PRO A O 1
ATOM 839 N N . ASN A 1 230 ? 37.577 5.789 37.518 1.00 77.67 245 ASN A N 1
ATOM 840 C CA . ASN A 1 230 ? 36.140 5.548 37.520 1.00 67.71 245 ASN A CA 1
ATOM 841 C C . ASN A 1 230 ? 35.660 4.951 36.209 1.00 66.74 245 ASN A C 1
ATOM 842 O O . ASN A 1 230 ? 34.455 4.764 36.027 1.00 64.00 245 ASN A O 1
ATOM 847 N N . ILE A 1 231 ? 36.585 4.625 35.312 1.00 64.46 246 ILE A N 1
ATOM 848 C CA . ILE A 1 231 ? 36.267 4.037 34.021 1.00 62.97 246 ILE A CA 1
ATOM 849 C C . ILE A 1 231 ? 36.279 2.523 34.183 1.00 66.70 246 ILE A C 1
ATOM 850 O O . ILE A 1 231 ? 37.350 1.914 34.280 1.00 67.22 246 ILE A O 1
ATOM 855 N N . ILE A 1 232 ? 35.079 1.926 34.186 1.00 65.82 247 ILE A N 1
ATOM 856 C CA . ILE A 1 232 ? 34.911 0.502 34.480 1.00 68.56 247 ILE A CA 1
ATOM 857 C C . ILE A 1 232 ? 35.899 -0.340 33.678 1.00 68.62 247 ILE A C 1
ATOM 858 O O . ILE A 1 232 ? 36.652 -1.145 34.239 1.00 70.66 247 ILE A O 1
ATOM 863 N N . LEU A 1 233 ? 35.929 -0.150 32.353 1.00 66.76 248 LEU A N 1
ATOM 864 C CA . LEU A 1 233 ? 36.757 -0.989 31.493 1.00 69.51 248 LEU A CA 1
ATOM 865 C C . LEU A 1 233 ? 38.248 -0.664 31.596 1.00 72.47 248 LEU A C 1
ATOM 866 O O . LEU A 1 233 ? 39.076 -1.491 31.203 1.00 76.11 248 LEU A O 1
ATOM 871 N N . PHE A 1 234 ? 38.611 0.511 32.111 1.00 72.00 249 PHE A N 1
ATOM 872 C CA . PHE A 1 234 ? 40.013 0.779 32.412 1.00 75.45 249 PHE A CA 1
ATOM 873 C C . PHE A 1 234 ? 40.468 0.020 33.650 1.00 87.71 249 PHE A C 1
ATOM 874 O O . PHE A 1 234 ? 41.674 -0.156 33.855 1.00 91.98 249 PHE A O 1
ATOM 882 N N . GLN A 1 235 ? 39.528 -0.447 34.466 1.00 93.80 250 GLN A N 1
ATOM 883 C CA . GLN A 1 235 ? 39.844 -1.281 35.614 1.00 102.36 250 GLN A CA 1
ATOM 884 C C . GLN A 1 235 ? 39.882 -2.764 35.264 1.00 103.05 250 GLN A C 1
ATOM 885 O O . GLN A 1 235 ? 40.659 -3.513 35.865 1.00 108.97 250 GLN A O 1
ATOM 891 N N . THR A 1 236 ? 39.062 -3.209 34.305 1.00 96.74 251 THR A N 1
ATOM 892 C CA . THR A 1 236 ? 39.101 -4.608 33.889 1.00 94.88 251 THR A CA 1
ATOM 893 C C . THR A 1 236 ? 40.462 -4.974 33.309 1.00 95.64 251 THR A C 1
ATOM 894 O O . THR A 1 236 ? 40.900 -6.126 33.429 1.00 97.28 251 THR A O 1
ATOM 898 N N . SER A 1 237 ? 41.142 -4.009 32.679 1.00 92.30 252 SER A N 1
ATOM 899 C CA . SER A 1 237 ? 42.527 -4.168 32.252 1.00 95.86 252 SER A CA 1
ATOM 900 C C . SER A 1 237 ? 43.508 -3.842 33.372 1.00 105.88 252 SER A C 1
ATOM 901 O O . SER A 1 237 ? 44.459 -4.596 33.600 1.00 111.85 252 SER A O 1
ATOM 904 N N . CYS A 1 238 ? 43.290 -2.721 34.062 1.00 110.36 253 CYS A N 1
ATOM 905 C CA . CYS A 1 238 ? 44.056 -2.324 35.246 1.00 119.29 253 CYS A CA 1
ATOM 906 C C . CYS A 1 238 ? 45.553 -2.239 34.953 1.00 123.55 253 CYS A C 1
ATOM 907 O O . CYS A 1 238 ? 46.393 -2.744 35.702 1.00 130.59 253 CYS A O 1
ATOM 910 N N . VAL A 1 239 ? 45.887 -1.589 33.836 1.00 108.93 254 VAL A N 1
ATOM 911 C CA . VAL A 1 239 ? 47.269 -1.196 33.615 1.00 102.51 254 VAL A CA 1
ATOM 912 C C . VAL A 1 239 ? 47.697 -0.256 34.742 1.00 99.92 254 VAL A C 1
ATOM 913 O O . VAL A 1 239 ? 46.866 0.300 35.472 1.00 97.27 254 VAL A O 1
ATOM 917 N N . LYS A 1 240 ? 49.011 -0.088 34.895 1.00 101.58 255 LYS A N 1
ATOM 918 C CA . LYS A 1 240 ? 49.481 0.901 35.857 1.00 106.28 255 LYS A CA 1
ATOM 919 C C . LYS A 1 240 ? 48.856 2.239 35.497 1.00 100.18 255 LYS A C 1
ATOM 920 O O . LYS A 1 240 ? 49.171 2.812 34.449 1.00 100.09 255 LYS A O 1
ATOM 926 N N . THR A 1 241 ? 47.925 2.714 36.330 1.00 91.97 256 THR A N 1
ATOM 927 C CA . THR A 1 241 ? 47.166 3.909 35.975 1.00 88.34 256 THR A CA 1
ATOM 928 C C . THR A 1 241 ? 48.067 5.132 35.859 1.00 87.82 256 THR A C 1
ATOM 929 O O . THR A 1 241 ? 47.770 6.038 35.078 1.00 86.58 256 THR A O 1
ATOM 933 N N . THR A 1 242 ? 49.173 5.170 36.613 1.00 93.60 257 THR A N 1
ATOM 934 C CA . THR A 1 242 ? 50.153 6.244 36.452 1.00 96.36 257 THR A CA 1
ATOM 935 C C . THR A 1 242 ? 50.847 6.166 35.096 1.00 90.06 257 THR A C 1
ATOM 936 O O . THR A 1 242 ? 51.188 7.196 34.507 1.00 84.51 257 THR A O 1
ATOM 940 N N . GLN A 1 243 ? 51.110 4.949 34.616 1.00 91.98 258 GLN A N 1
ATOM 941 C CA . GLN A 1 243 ? 51.687 4.769 33.289 1.00 91.06 258 GLN A CA 1
ATOM 942 C C . GLN A 1 243 ? 50.701 5.199 32.215 1.00 87.90 258 GLN A C 1
ATOM 943 O O . GLN A 1 243 ? 51.073 5.900 31.266 1.00 88.73 258 GLN A O 1
ATOM 949 N N . PHE A 1 244 ? 49.435 4.803 32.364 1.00 82.06 259 PHE A N 1
ATOM 950 C CA . PHE A 1 244 ? 48.404 5.221 31.425 1.00 77.29 259 PHE A CA 1
ATOM 951 C C . PHE A 1 244 ? 48.166 6.725 31.502 1.00 79.69 259 PHE A C 1
ATOM 952 O O . PHE A 1 244 ? 48.073 7.400 30.471 1.00 78.03 259 PHE A O 1
ATOM 960 N N . VAL A 1 245 ? 48.030 7.269 32.715 1.00 85.11 260 VAL A N 1
ATOM 961 C CA . VAL A 1 245 ? 47.808 8.707 32.847 1.00 83.33 260 VAL A CA 1
ATOM 962 C C . VAL A 1 245 ? 48.947 9.482 32.194 1.00 85.79 260 VAL A C 1
ATOM 963 O O . VAL A 1 245 ? 48.716 10.463 31.477 1.00 84.56 260 VAL A O 1
ATOM 967 N N . ASN A 1 246 ? 50.190 9.033 32.397 1.00 89.66 261 ASN A N 1
ATOM 968 C CA . ASN A 1 246 ? 51.340 9.743 31.839 1.00 92.11 261 ASN A CA 1
ATOM 969 C C . ASN A 1 246 ? 51.290 9.776 30.312 1.00 87.19 261 ASN A C 1
ATOM 970 O O . ASN A 1 246 ? 51.482 10.833 29.702 1.00 83.01 261 ASN A O 1
ATOM 975 N N . ILE A 1 247 ? 51.018 8.631 29.682 1.00 84.87 262 ILE A N 1
ATOM 976 C CA . ILE A 1 247 ? 51.044 8.562 28.226 1.00 83.27 262 ILE A CA 1
ATOM 977 C C . ILE A 1 247 ? 49.840 9.292 27.637 1.00 80.13 262 ILE A C 1
ATOM 978 O O . ILE A 1 247 ? 49.959 10.005 26.631 1.00 75.71 262 ILE A O 1
ATOM 983 N N . PHE A 1 248 ? 48.674 9.164 28.273 1.00 79.66 263 PHE A N 1
ATOM 984 C CA . PHE A 1 248 ? 47.522 9.954 27.854 1.00 77.37 263 PHE A CA 1
ATOM 985 C C . PHE A 1 248 ? 47.775 11.441 28.055 1.00 75.66 263 PHE A C 1
ATOM 986 O O . PHE A 1 248 ? 47.325 12.270 27.254 1.00 70.09 263 PHE A O 1
ATOM 994 N N . SER A 1 249 ? 48.474 11.800 29.136 1.00 78.62 264 SER A N 1
ATOM 995 C CA . SER A 1 249 ? 48.729 13.208 29.422 1.00 80.02 264 SER A CA 1
ATOM 996 C C . SER A 1 249 ? 49.703 13.805 28.416 1.00 74.82 264 SER A C 1
ATOM 997 O O . SER A 1 249 ? 49.504 14.931 27.944 1.00 74.57 264 SER A O 1
ATOM 1000 N N . LYS A 1 250 ? 50.761 13.065 28.078 1.00 72.27 265 LYS A N 1
ATOM 1001 C CA . LYS A 1 250 ? 51.727 13.550 27.102 1.00 70.69 265 LYS A CA 1
ATOM 1002 C C . LYS A 1 250 ? 51.066 13.744 25.742 1.00 65.33 265 LYS A C 1
ATOM 1003 O O . LYS A 1 250 ? 51.074 14.850 25.185 1.00 62.44 265 LYS A O 1
ATOM 1009 N N . LEU A 1 251 ? 50.456 12.680 25.205 1.00 61.10 266 LEU A N 1
ATOM 1010 C CA . LEU A 1 251 ? 49.775 12.784 23.922 1.00 56.10 266 LEU A CA 1
ATOM 1011 C C . LEU A 1 251 ? 48.825 13.968 23.913 1.00 56.26 266 LEU A C 1
ATOM 1012 O O . LEU A 1 251 ? 48.794 14.753 22.957 1.00 51.57 266 LEU A O 1
ATOM 1017 N N . SER A 1 252 ? 48.069 14.138 25.000 1.00 59.98 267 SER A N 1
ATOM 1018 C CA . SER A 1 252 ? 47.091 15.216 25.048 1.00 56.67 267 SER A CA 1
ATOM 1019 C C . SER A 1 252 ? 47.759 16.583 25.004 1.00 56.21 267 SER A C 1
ATOM 1020 O O . SER A 1 252 ? 47.220 17.519 24.406 1.00 54.19 267 SER A O 1
ATOM 1023 N N . SER A 1 253 ? 48.937 16.726 25.615 1.00 59.01 268 SER A N 1
ATOM 1024 C CA . SER A 1 253 ? 49.594 18.032 25.554 1.00 64.74 268 SER A CA 1
ATOM 1025 C C . SER A 1 253 ? 50.256 18.281 24.199 1.00 58.49 268 SER A C 1
ATOM 1026 O O . SER A 1 253 ? 50.307 19.427 23.736 1.00 54.78 268 SER A O 1
ATOM 1029 N N . ILE A 1 254 ? 50.768 17.231 23.563 1.00 59.46 269 ILE A N 1
ATOM 1030 C CA . ILE A 1 254 ? 51.319 17.356 22.218 1.00 60.61 269 ILE A CA 1
ATOM 1031 C C . ILE A 1 254 ? 50.236 17.794 21.241 1.00 55.99 269 ILE A C 1
ATOM 1032 O O . ILE A 1 254 ? 50.409 18.756 20.482 1.00 54.94 269 ILE A O 1
ATOM 1037 N N . VAL A 1 255 ? 49.085 17.117 21.277 1.00 55.17 270 VAL A N 1
ATOM 1038 C CA . VAL A 1 255 ? 48.006 17.421 20.343 1.00 57.17 270 VAL A CA 1
ATOM 1039 C C . VAL A 1 255 ? 47.541 18.863 20.506 1.00 55.91 270 VAL A C 1
ATOM 1040 O O . VAL A 1 255 ? 47.333 19.578 19.514 1.00 54.28 270 VAL A O 1
ATOM 1044 N N . TYR A 1 256 ? 47.386 19.320 21.753 1.00 52.04 271 TYR A N 1
ATOM 1045 C CA . TYR A 1 256 ? 46.949 20.695 21.978 1.00 52.19 271 TYR A CA 1
ATOM 1046 C C . TYR A 1 256 ? 48.006 21.702 21.529 1.00 52.70 271 TYR A C 1
ATOM 1047 O O . TYR A 1 256 ? 47.671 22.738 20.942 1.00 53.23 271 TYR A O 1
ATOM 1056 N N . SER A 1 257 ? 49.285 21.426 21.818 1.00 53.31 272 SER A N 1
ATOM 1057 C CA . SER A 1 257 ? 50.336 22.393 21.507 1.00 58.76 272 SER A CA 1
ATOM 1058 C C . SER A 1 257 ? 50.518 22.536 20.008 1.00 51.07 272 SER A C 1
ATOM 1059 O O . SER A 1 257 ? 50.749 23.642 19.511 1.00 54.63 272 SER A O 1
ATOM 1062 N N . GLU A 1 258 ? 50.445 21.420 19.281 1.00 46.54 273 GLU A N 1
ATOM 1063 C CA . GLU A 1 258 ? 50.626 21.465 17.838 1.00 50.83 273 GLU A CA 1
ATOM 1064 C C . GLU A 1 258 ? 49.452 22.160 17.173 1.00 47.33 273 GLU A C 1
ATOM 1065 O O . GLU A 1 258 ? 49.641 23.000 16.286 1.00 48.10 273 GLU A O 1
ATOM 1071 N N . ILE A 1 259 ? 48.234 21.824 17.598 1.00 46.96 274 ILE A N 1
ATOM 1072 C CA . ILE A 1 259 ? 47.055 22.520 17.092 1.00 54.43 274 ILE A CA 1
ATOM 1073 C C . ILE A 1 259 ? 47.184 24.019 17.333 1.00 55.01 274 ILE A C 1
ATOM 1074 O O . ILE A 1 259 ? 46.834 24.834 16.471 1.00 58.63 274 ILE A O 1
ATOM 1079 N N . LEU A 1 260 ? 47.751 24.402 18.479 1.00 55.03 275 LEU A N 1
ATOM 1080 C CA . LEU A 1 260 ? 47.892 25.818 18.804 1.00 58.05 275 LEU A CA 1
ATOM 1081 C C . LEU A 1 260 ? 49.035 26.484 18.042 1.00 51.24 275 LEU A C 1
ATOM 1082 O O . LEU A 1 260 ? 48.954 27.676 17.721 1.00 54.28 275 LE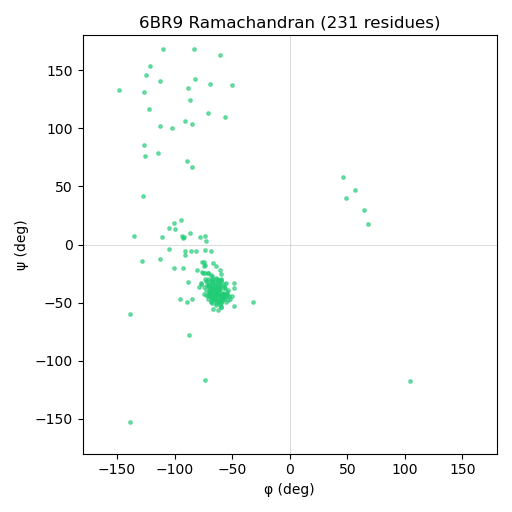U A O 1
ATOM 1087 N N . THR A 1 261 ? 50.131 25.757 17.778 1.00 49.01 276 THR A N 1
ATOM 1088 C CA . THR A 1 261 ? 51.364 26.419 17.343 1.00 57.80 276 THR A CA 1
ATOM 1089 C C . THR A 1 261 ? 52.017 25.876 16.075 1.00 54.17 276 THR A C 1
ATOM 1090 O O . THR A 1 261 ? 52.912 26.536 15.556 1.00 53.74 276 THR A O 1
ATOM 1094 N N . ASN A 1 262 ? 51.659 24.703 15.583 1.00 45.22 277 ASN A N 1
ATOM 1095 C CA . ASN A 1 262 ? 52.347 24.182 14.399 1.00 41.68 277 ASN A CA 1
ATOM 1096 C C . ASN A 1 262 ? 51.943 25.010 13.171 1.00 39.56 277 ASN A C 1
ATOM 1097 O O . ASN A 1 262 ? 50.784 24.989 12.736 1.00 39.95 277 ASN A O 1
ATOM 1102 N N . GLU A 1 263 ? 52.904 25.743 12.629 1.00 38.76 278 GLU A N 1
ATOM 1103 C CA . GLU A 1 263 ? 52.670 26.627 11.492 1.00 43.12 278 GLU A CA 1
ATOM 1104 C C . GLU A 1 263 ? 52.249 25.852 10.241 1.00 42.23 278 GLU A C 1
ATOM 1105 O O . GLU A 1 263 ? 51.323 26.261 9.530 1.00 40.37 278 GLU A O 1
ATOM 1111 N N . ARG A 1 264 ? 52.922 24.733 9.961 1.00 37.31 279 ARG A N 1
ATOM 1112 C CA . ARG A 1 264 ? 52.570 23.884 8.813 1.00 37.74 279 ARG A CA 1
ATOM 1113 C C . ARG A 1 264 ? 51.144 23.402 8.889 1.00 38.24 279 ARG A C 1
ATOM 1114 O O . ARG A 1 264 ? 50.431 23.359 7.879 1.00 40.52 279 ARG A O 1
ATOM 1122 N N . LEU A 1 265 ? 50.717 23.003 10.081 1.00 39.72 280 LEU A N 1
ATOM 1123 C CA . LEU A 1 265 ? 49.340 22.580 10.286 1.00 42.90 280 LEU A CA 1
ATOM 1124 C C . LEU A 1 265 ? 48.352 23.728 10.088 1.00 38.69 280 LEU A C 1
ATOM 1125 O O . LEU A 1 265 ? 47.233 23.516 9.582 1.00 34.09 280 LEU A O 1
ATOM 113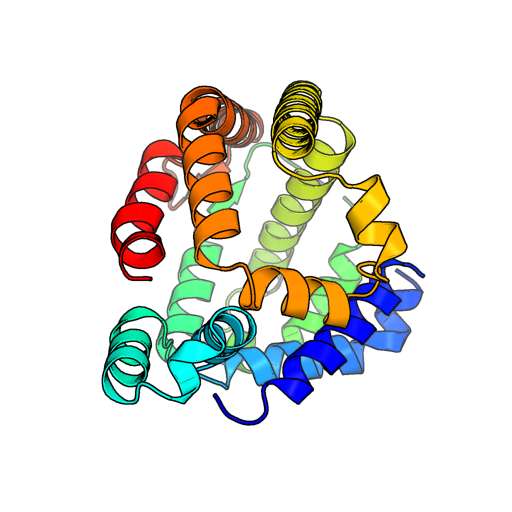0 N N . HIS A 1 266 ? 48.712 24.937 10.529 1.00 39.57 281 HIS A N 1
ATOM 1131 C CA . HIS A 1 266 ? 47.843 26.091 10.272 1.00 40.82 281 HIS A CA 1
ATOM 1132 C C . HIS A 1 266 ? 47.790 26.426 8.779 1.00 37.49 281 HIS A C 1
ATOM 1133 O O . HIS A 1 266 ? 46.714 26.702 8.252 1.00 39.83 281 HIS A O 1
ATOM 1140 N N . VAL A 1 267 ? 48.923 26.358 8.069 1.00 34.34 282 VAL A N 1
ATOM 1141 C CA . VAL A 1 267 ? 48.886 26.611 6.629 1.00 41.85 282 VAL A CA 1
ATOM 1142 C C . VAL A 1 267 ? 48.032 25.560 5.926 1.00 42.98 282 VAL A C 1
ATOM 1143 O O . VAL A 1 267 ? 47.246 25.879 5.022 1.00 44.86 282 VAL A O 1
ATOM 1147 N N . LEU A 1 268 ? 48.130 24.307 6.373 1.00 39.25 283 LEU A N 1
ATOM 1148 C CA . LEU A 1 268 ? 47.343 23.234 5.782 1.00 39.41 283 LEU A CA 1
ATOM 1149 C C . LEU A 1 268 ? 45.851 23.459 6.002 1.00 38.50 283 LEU A C 1
ATOM 1150 O O . LEU A 1 268 ? 45.054 23.363 5.065 1.00 34.24 283 LEU A O 1
ATOM 1155 N N . PHE A 1 269 ? 45.452 23.756 7.244 1.00 39.60 284 PHE A N 1
ATOM 1156 C CA . PHE A 1 269 ? 44.058 24.040 7.538 1.00 38.85 284 PHE A CA 1
ATOM 1157 C C . PHE A 1 269 ? 43.546 25.205 6.703 1.00 37.51 284 PHE A C 1
ATOM 1158 O O . PHE A 1 269 ? 42.429 25.161 6.176 1.00 37.80 284 PHE A O 1
ATOM 1166 N N . SER A 1 270 ? 44.348 26.256 6.573 1.00 36.46 285 SER A N 1
ATOM 1167 C CA . SER A 1 270 ? 43.901 27.405 5.792 1.00 41.83 285 SER A CA 1
ATOM 1168 C C . SER A 1 270 ? 43.717 27.036 4.331 1.00 35.51 285 SER A C 1
ATOM 1169 O O . SER A 1 270 ? 42.790 27.522 3.681 1.00 39.99 285 SER A O 1
ATOM 1172 N N . GLU A 1 271 ? 44.590 26.181 3.788 1.00 34.90 286 GLU A N 1
ATOM 1173 C CA . GLU A 1 271 ? 44.420 25.767 2.400 1.00 37.86 286 GLU A CA 1
ATOM 1174 C C . GLU A 1 271 ? 43.175 24.911 2.218 1.00 36.57 286 GLU A C 1
ATOM 1175 O O . GLU A 1 271 ? 42.480 25.042 1.202 1.00 35.00 286 GLU A O 1
ATOM 1181 N N . ILE A 1 272 ? 42.866 24.052 3.194 1.00 31.28 287 ILE A N 1
ATOM 1182 C CA . ILE A 1 272 ? 41.644 23.269 3.122 1.00 33.05 287 ILE A CA 1
ATOM 1183 C C . ILE A 1 272 ? 40.437 24.189 3.187 1.00 39.95 287 ILE A C 1
ATOM 1184 O O . ILE A 1 272 ? 39.459 24.032 2.435 1.00 43.08 287 ILE A O 1
ATOM 1189 N N . MET A 1 273 ? 40.460 25.123 4.140 1.00 38.68 288 MET A N 1
ATOM 1190 C CA . MET A 1 273 ? 39.341 26.032 4.324 1.00 38.11 288 MET A CA 1
ATOM 1191 C C . MET A 1 273 ? 39.075 26.828 3.047 1.00 41.43 288 MET A C 1
ATOM 1192 O O . MET A 1 273 ? 37.926 26.939 2.595 1.00 40.79 288 MET A O 1
ATOM 1197 N N . ALA A 1 274 ? 40.125 27.394 2.447 1.00 37.72 289 ALA A N 1
ATOM 1198 C CA . ALA A 1 274 ? 39.919 28.160 1.217 1.00 40.24 289 ALA A CA 1
ATOM 1199 C C . ALA A 1 274 ? 39.358 27.284 0.099 1.00 39.04 289 ALA A C 1
ATOM 1200 O O . ALA A 1 274 ? 38.546 27.744 -0.706 1.00 41.02 289 ALA A O 1
ATOM 1202 N N . SER A 1 275 ? 39.812 26.035 -0.002 1.00 38.93 290 SER A N 1
ATOM 1203 C CA . SER A 1 275 ? 39.278 25.157 -1.043 1.00 42.16 290 SER A CA 1
ATOM 1204 C C . SER A 1 275 ? 37.806 24.844 -0.802 1.00 45.66 290 SER A C 1
ATOM 1205 O O . SER A 1 275 ? 36.980 24.927 -1.728 1.00 42.11 290 SER A O 1
ATOM 1208 N N . PHE A 1 276 ? 37.461 24.482 0.445 1.00 40.25 291 PHE A N 1
ATOM 1209 C CA . PHE A 1 276 ? 36.066 24.278 0.826 1.00 36.49 291 PHE A CA 1
ATOM 1210 C C . PHE A 1 276 ? 35.178 25.421 0.387 1.00 38.23 291 PHE A C 1
ATOM 1211 O O . PHE A 1 276 ? 34.015 25.217 0.023 1.00 39.81 291 PHE A O 1
ATOM 1219 N N . LYS A 1 277 ? 35.691 26.638 0.453 1.00 43.05 292 LYS A N 1
ATOM 1220 C CA . LYS A 1 277 ? 34.870 27.813 0.225 1.00 49.62 292 LYS A CA 1
ATOM 1221 C C . LYS A 1 277 ? 34.649 28.097 -1.247 1.00 53.38 292 LYS A C 1
ATOM 1222 O O . LYS A 1 277 ? 33.709 28.818 -1.583 1.00 53.72 292 LYS A O 1
ATOM 1228 N N . THR A 1 278 ? 35.512 27.605 -2.132 1.00 52.51 293 THR A N 1
ATOM 1229 C CA . THR A 1 278 ? 35.156 27.659 -3.545 1.00 49.92 293 THR A CA 1
ATOM 1230 C C . THR A 1 278 ? 34.091 26.631 -3.924 1.00 46.51 293 THR A C 1
ATOM 1231 O O . THR A 1 278 ? 33.534 26.737 -5.022 1.00 55.54 293 THR A O 1
ATOM 1235 N N . LYS A 1 279 ? 33.817 25.629 -3.074 1.00 42.30 294 LYS A N 1
ATOM 1236 C CA . LYS A 1 279 ? 32.832 24.591 -3.371 1.00 46.35 294 LYS A CA 1
ATOM 1237 C C . LYS A 1 279 ? 31.483 24.798 -2.697 1.00 52.16 294 LYS A C 1
ATOM 1238 O O . LYS A 1 279 ? 30.490 24.220 -3.155 1.00 57.71 294 LYS A O 1
ATOM 1244 N N . VAL A 1 280 ? 31.426 25.596 -1.636 1.00 69.00 295 VAL A N 1
ATOM 1245 C CA . VAL A 1 280 ? 30.267 25.720 -0.758 1.00 66.64 295 VAL A CA 1
ATOM 1246 C C . VAL A 1 280 ? 30.248 27.151 -0.239 1.00 71.73 295 VAL A C 1
ATOM 1247 O O . VAL A 1 280 ? 31.277 27.661 0.213 1.00 64.68 295 VAL A O 1
ATOM 1251 N N . SER A 1 281 ? 29.077 27.795 -0.286 1.00 61.63 296 SER A N 1
ATOM 1252 C CA . SER A 1 281 ? 28.939 29.188 0.156 1.00 59.43 296 SER A CA 1
ATOM 1253 C C . SER A 1 281 ? 28.714 29.218 1.664 1.00 61.34 296 SER A C 1
ATOM 1254 O O . SER A 1 281 ? 27.616 28.936 2.152 1.00 62.18 296 SER A O 1
ATOM 1257 N N . VAL A 1 282 ? 29.754 29.574 2.410 1.00 59.52 297 VAL A N 1
ATOM 1258 C CA . VAL A 1 282 ? 29.648 29.579 3.861 1.00 59.38 297 VAL A CA 1
ATOM 1259 C C . VAL A 1 282 ? 28.683 30.672 4.322 1.00 58.62 297 VAL A C 1
ATOM 1260 O O . VAL A 1 282 ? 27.924 30.487 5.286 1.00 56.23 297 VAL A O 1
ATOM 1264 N N . GLU A 1 283 ? 28.662 31.809 3.619 1.00 55.80 298 GLU A N 1
ATOM 1265 C CA . GLU A 1 283 ? 27.657 32.825 3.909 1.00 53.70 298 GLU A CA 1
ATOM 1266 C C . GLU A 1 283 ? 26.241 32.273 3.754 1.00 52.31 298 GLU A C 1
ATOM 1267 O O . GLU A 1 283 ? 25.373 32.523 4.597 1.00 51.19 298 GLU A O 1
ATOM 1273 N N . ASP A 1 284 ? 25.980 31.525 2.684 1.00 52.71 299 ASP A N 1
ATOM 1274 C CA . ASP A 1 284 ? 24.620 31.037 2.502 1.00 51.84 299 ASP A CA 1
ATOM 1275 C C . ASP A 1 284 ? 24.258 29.979 3.532 1.00 58.51 299 ASP A C 1
ATOM 1276 O O . ASP A 1 284 ? 23.100 29.916 3.958 1.00 51.52 299 ASP A O 1
ATOM 1281 N N . LEU A 1 285 ? 25.235 29.158 3.949 1.00 54.33 300 LEU A N 1
ATOM 1282 C CA . LEU A 1 285 ? 25.002 28.187 5.013 1.00 55.39 300 LEU A CA 1
ATOM 1283 C C . LEU A 1 285 ? 24.539 28.877 6.293 1.00 55.30 300 LEU A C 1
ATOM 1284 O O . LEU A 1 285 ? 23.570 28.447 6.934 1.00 54.67 300 LEU A O 1
ATOM 1289 N N . LYS A 1 286 ? 25.207 29.965 6.676 1.00 57.86 301 LYS A N 1
ATOM 1290 C CA . LYS A 1 286 ? 24.740 30.669 7.863 1.00 60.73 301 LYS A CA 1
ATOM 1291 C C . LYS A 1 286 ? 23.421 31.401 7.623 1.00 59.90 301 LYS A C 1
ATOM 1292 O O . LYS A 1 286 ? 22.673 31.617 8.581 1.00 64.85 301 LYS A O 1
ATOM 1298 N N . LYS A 1 287 ? 23.101 31.758 6.374 1.00 53.43 302 LYS A N 1
ATOM 1299 C CA . LYS A 1 287 ? 21.797 32.347 6.098 1.00 53.07 302 LYS A CA 1
ATOM 1300 C C . LYS A 1 287 ? 20.681 31.347 6.335 1.00 58.19 302 LYS A C 1
ATOM 1301 O O . LYS A 1 287 ? 19.581 31.737 6.739 1.00 58.62 302 LYS A O 1
ATOM 1307 N N . ARG A 1 288 ? 20.948 30.063 6.088 1.00 49.90 303 ARG A N 1
ATOM 1308 C CA . ARG A 1 288 ? 19.979 28.994 6.212 1.00 57.65 303 ARG A CA 1
ATOM 1309 C C . ARG A 1 288 ? 20.028 28.314 7.577 1.00 65.55 303 ARG A C 1
ATOM 1310 O O . ARG A 1 288 ? 19.581 27.172 7.701 1.00 65.91 303 ARG A O 1
ATOM 1318 N N . LYS A 1 289 ? 20.571 28.987 8.592 1.00 70.26 304 LYS A N 1
ATOM 1319 C CA . LYS A 1 289 ? 20.587 28.492 9.967 1.00 75.51 304 LYS A CA 1
ATOM 1320 C C . LYS A 1 289 ? 21.425 27.223 10.128 1.00 79.22 304 LYS A C 1
ATOM 1321 O O . LYS A 1 289 ? 21.147 26.400 11.000 1.00 84.31 304 LYS A O 1
ATOM 1327 N N . VAL A 1 290 ? 22.459 27.049 9.303 1.00 78.21 305 VAL A N 1
ATOM 1328 C CA . VAL A 1 290 ? 23.450 26.006 9.540 1.00 77.03 305 VAL A CA 1
ATOM 1329 C C . VAL A 1 290 ? 24.488 26.553 10.512 1.00 83.41 305 VAL A C 1
ATOM 1330 O O . VAL A 1 290 ? 25.650 26.764 10.151 1.00 84.12 305 VAL A O 1
ATOM 1334 N N . ASN A 1 291 ? 24.082 26.809 11.753 1.00 91.20 306 ASN A N 1
ATOM 1335 C CA . ASN A 1 291 ? 25.036 27.283 12.748 1.00 94.53 306 ASN A CA 1
ATOM 1336 C C . ASN A 1 291 ? 24.895 26.569 14.087 1.00 94.02 306 ASN A C 1
ATOM 1337 O O . ASN A 1 291 ? 25.552 26.967 15.055 1.00 101.34 306 ASN A O 1
ATOM 1342 N N . ASN A 1 292 ? 24.070 25.531 14.169 1.00 86.63 307 ASN A N 1
ATOM 1343 C CA . ASN A 1 292 ? 24.018 24.648 15.322 1.00 85.45 307 ASN A CA 1
ATOM 1344 C C . ASN A 1 292 ? 24.583 23.283 14.932 1.00 87.79 307 ASN A C 1
ATOM 1345 O O . ASN A 1 292 ? 24.791 22.981 13.751 1.00 76.43 307 ASN A O 1
ATOM 1350 N N . ILE A 1 293 ? 24.826 22.428 15.929 1.00 67.04 308 ILE A N 1
ATOM 1351 C CA . ILE A 1 293 ? 25.303 21.097 15.559 1.00 67.24 308 ILE A CA 1
ATOM 1352 C C . ILE A 1 293 ? 24.179 20.269 14.934 1.00 62.86 308 ILE A C 1
ATOM 1353 O O . ILE A 1 293 ? 24.437 19.443 14.050 1.00 60.83 308 ILE A O 1
ATOM 1358 N N . GLN A 1 294 ? 22.924 20.488 15.339 1.00 63.19 309 GLN A N 1
ATOM 1359 C CA . GLN A 1 294 ? 21.818 19.799 14.674 1.00 63.44 309 GLN A CA 1
ATOM 1360 C C . GLN A 1 294 ? 21.673 20.232 13.216 1.00 60.22 309 GLN A C 1
ATOM 1361 O O . GLN A 1 294 ? 21.437 19.394 12.337 1.00 59.59 309 GLN A O 1
ATOM 1367 N N . GLY A 1 295 ? 21.773 21.542 12.946 1.00 57.41 310 GLY A N 1
ATOM 1368 C CA . GLY A 1 295 ? 21.759 22.011 11.569 1.00 52.36 310 GLY A CA 1
ATOM 1369 C C . GLY A 1 295 ? 22.978 21.566 10.791 1.00 51.18 310 GLY A C 1
ATOM 1370 O O . GLY A 1 295 ? 22.917 21.392 9.574 1.00 50.04 310 GLY A O 1
ATOM 1371 N N . LEU A 1 296 ? 24.102 21.382 11.482 1.00 48.50 311 LEU A N 1
ATOM 1372 C CA . LEU A 1 296 ? 25.311 20.903 10.834 1.00 47.24 311 LEU A CA 1
ATOM 1373 C C . LEU A 1 296 ? 25.176 19.429 10.440 1.00 51.47 311 LEU A C 1
ATOM 1374 O O . LEU A 1 296 ? 25.540 19.033 9.322 1.00 49.94 311 LEU A O 1
ATOM 1379 N N . ILE A 1 297 ? 24.632 18.609 11.347 1.00 51.33 312 ILE A N 1
ATOM 1380 C CA . ILE A 1 297 ? 24.394 17.198 11.064 1.00 54.12 312 ILE A CA 1
ATOM 1381 C C . ILE A 1 297 ? 23.393 17.047 9.930 1.00 49.01 312 ILE A C 1
ATOM 1382 O O . ILE A 1 297 ? 23.550 16.200 9.045 1.00 46.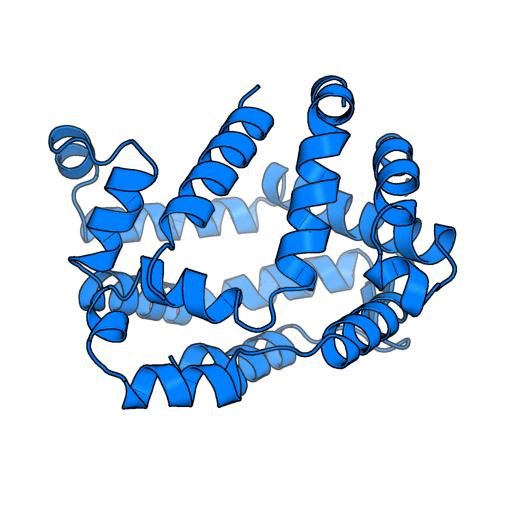99 312 ILE A O 1
ATOM 1387 N N . SER A 1 298 ? 22.349 17.862 9.941 1.00 41.58 313 SER A N 1
ATOM 1388 C CA . SER A 1 298 ? 21.326 17.753 8.915 1.00 43.16 313 SER A CA 1
ATOM 1389 C C . SER A 1 298 ? 21.842 18.225 7.561 1.00 43.35 313 SER A C 1
ATOM 1390 O O . SER A 1 298 ? 21.480 17.653 6.525 1.00 41.59 313 SER A O 1
ATOM 1393 N N . GLU A 1 299 ? 22.682 19.268 7.542 1.00 38.98 314 GLU A N 1
ATOM 1394 C CA . GLU A 1 299 ? 23.303 19.703 6.289 1.00 37.20 314 GLU A CA 1
ATOM 1395 C C . GLU A 1 299 ? 24.177 18.608 5.682 1.00 34.68 314 GLU A C 1
ATOM 1396 O O . GLU A 1 299 ? 24.118 18.335 4.477 1.00 34.06 314 GLU A O 1
ATOM 1402 N N . ILE A 1 300 ? 25.037 18.004 6.500 1.00 34.92 315 ILE A N 1
ATOM 1403 C CA . ILE A 1 300 ? 25.894 16.937 6.006 1.00 35.23 315 ILE A CA 1
ATOM 1404 C C . ILE A 1 300 ? 25.065 15.744 5.556 1.00 37.01 315 ILE A C 1
ATOM 1405 O O . ILE A 1 300 ? 25.246 15.224 4.450 1.00 39.78 315 ILE A O 1
ATOM 1410 N N . SER A 1 301 ? 24.171 15.264 6.411 1.00 32.31 316 SER A N 1
ATOM 1411 C CA . SER A 1 301 ? 23.452 14.035 6.080 1.00 44.09 316 SER A CA 1
ATOM 1412 C C . SER A 1 301 ? 22.474 14.197 4.896 1.00 33.50 316 SER A C 1
ATOM 1413 O O . SER A 1 301 ? 22.223 13.229 4.180 1.00 42.53 316 SER A O 1
ATOM 1416 N N . ASN A 1 302 ? 21.958 15.379 4.626 1.00 33.45 317 ASN A N 1
ATOM 1417 C CA . ASN A 1 302 ? 21.179 15.540 3.392 1.00 34.70 317 ASN A CA 1
ATOM 1418 C C . ASN A 1 302 ? 22.015 15.866 2.165 1.00 34.35 317 ASN A C 1
ATOM 1419 O O . ASN A 1 302 ? 21.466 15.913 1.057 1.00 40.74 317 ASN A O 1
ATOM 1424 N N . ASN A 1 303 ? 23.315 16.085 2.338 1.00 32.80 318 ASN A N 1
ATOM 1425 C CA . ASN A 1 303 ? 24.255 16.390 1.276 1.00 32.59 318 ASN A CA 1
ATOM 1426 C C . ASN A 1 303 ? 25.448 15.437 1.347 1.00 38.13 318 ASN A C 1
ATOM 1427 O O . ASN A 1 303 ? 26.606 15.824 1.167 1.00 31.42 318 ASN A O 1
ATOM 1432 N N . ARG A 1 304 ? 25.148 14.160 1.598 1.00 35.82 319 ARG A N 1
ATOM 1433 C CA . ARG A 1 304 ? 26.155 13.206 2.054 1.00 34.43 319 ARG A CA 1
ATOM 1434 C C . ARG A 1 304 ? 27.182 12.910 0.966 1.00 35.14 319 ARG A C 1
ATOM 1435 O O . ARG A 1 304 ? 28.394 12.952 1.223 1.00 32.95 319 ARG A O 1
ATOM 1443 N N . GLU A 1 305 ? 26.718 12.586 -0.243 1.00 34.06 320 GLU A N 1
ATOM 1444 C CA . GLU A 1 305 ? 27.643 12.322 -1.340 1.00 38.37 320 GLU A CA 1
ATOM 1445 C C . GLU A 1 305 ? 28.609 13.497 -1.549 1.00 33.83 320 GLU A C 1
ATOM 1446 O O . GLU A 1 305 ? 29.812 13.298 -1.738 1.00 33.97 320 GLU A O 1
ATOM 1452 N N . MET A 1 306 ? 28.114 14.727 -1.459 1.00 35.33 321 MET A N 1
ATOM 1453 C CA . MET A 1 306 ? 28.959 15.867 -1.781 1.00 32.36 321 MET A CA 1
ATOM 1454 C C . MET A 1 306 ? 30.032 16.073 -0.720 1.00 31.94 321 MET A C 1
ATOM 1455 O O . MET A 1 306 ? 31.216 16.255 -1.044 1.00 30.41 321 MET A O 1
ATOM 1460 N N . TYR A 1 307 ? 29.637 16.039 0.559 1.00 31.54 322 TYR A N 1
ATOM 1461 C CA . TYR A 1 307 ? 30.622 16.243 1.612 1.00 27.85 322 TYR A CA 1
ATOM 1462 C C . TYR A 1 307 ? 31.599 15.087 1.696 1.00 31.33 322 TYR A C 1
ATOM 1463 O O . TYR A 1 307 ? 32.762 15.296 2.055 1.00 28.39 322 TYR A O 1
ATOM 1472 N N . LYS A 1 308 ? 31.144 13.881 1.354 1.00 30.71 323 LYS A N 1
ATOM 1473 C CA . LYS A 1 308 ? 32.055 12.762 1.213 1.00 31.52 323 LYS A CA 1
ATOM 1474 C C . LYS A 1 308 ? 33.084 13.027 0.123 1.00 30.33 323 LYS A C 1
ATOM 1475 O O . LYS A 1 308 ? 34.274 12.839 0.349 1.00 31.85 323 LYS A O 1
ATOM 1481 N N . ASN A 1 309 ? 32.633 13.434 -1.075 1.00 30.14 324 ASN A N 1
ATOM 1482 C CA . ASN A 1 309 ? 33.564 13.731 -2.167 1.00 33.48 324 ASN A CA 1
ATOM 1483 C C . ASN A 1 309 ? 34.526 14.866 -1.803 1.00 32.41 324 ASN A C 1
ATOM 1484 O O . ASN A 1 309 ? 35.680 14.855 -2.221 1.00 36.05 324 ASN A O 1
ATOM 1489 N N . ILE A 1 310 ? 34.059 15.873 -1.056 1.00 34.69 325 ILE A N 1
ATOM 1490 C CA . ILE A 1 310 ? 34.955 16.948 -0.649 1.00 34.36 325 ILE A CA 1
ATOM 1491 C C . ILE A 1 310 ? 35.981 16.414 0.345 1.00 34.06 325 ILE A C 1
ATOM 1492 O O . ILE A 1 310 ? 37.168 16.746 0.266 1.00 36.15 325 ILE A O 1
ATOM 1497 N N . PHE A 1 311 ? 35.547 15.579 1.290 1.00 31.93 326 PHE A N 1
ATOM 1498 C CA . PHE A 1 311 ? 36.521 14.993 2.200 1.00 33.71 326 PHE A CA 1
ATOM 1499 C C . PHE A 1 311 ? 37.586 14.205 1.430 1.00 31.78 326 PHE A C 1
ATOM 1500 O O . PHE A 1 311 ? 38.772 14.353 1.695 1.00 35.13 326 PHE A O 1
ATOM 1508 N N . VAL A 1 312 ? 37.178 13.404 0.450 1.00 29.69 327 VAL A N 1
ATOM 1509 C CA . VAL A 1 312 ? 38.128 12.558 -0.261 1.00 32.95 327 VAL A CA 1
ATOM 1510 C C . VAL A 1 312 ? 39.080 13.408 -1.094 1.00 37.85 327 VAL A C 1
ATOM 1511 O O . VAL A 1 312 ? 40.287 13.149 -1.140 1.00 31.32 327 VAL A O 1
ATOM 1515 N N . GLU A 1 313 ? 38.555 14.431 -1.761 1.00 35.75 328 GLU A N 1
ATOM 1516 C CA . GLU A 1 313 ? 39.395 15.213 -2.649 1.00 34.05 328 GLU A CA 1
ATOM 1517 C C . GLU A 1 313 ? 40.396 16.032 -1.853 1.00 33.97 328 GLU A C 1
ATOM 1518 O O . GLU A 1 313 ? 41.570 16.146 -2.242 1.00 35.67 328 GLU A O 1
ATOM 1524 N N . GLU A 1 314 ? 39.955 16.589 -0.721 1.00 33.28 329 GLU A N 1
ATOM 1525 C CA . GLU A 1 314 ? 40.865 17.350 0.133 1.00 34.90 329 GLU A CA 1
ATOM 1526 C C . GLU A 1 314 ? 41.93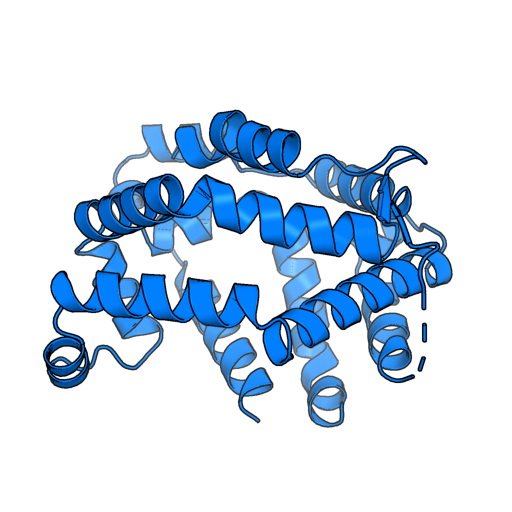2 16.455 0.757 1.00 32.13 329 GLU A C 1
ATOM 1527 O O . GLU A 1 314 ? 43.080 16.875 0.920 1.00 33.08 329 GLU A O 1
ATOM 1533 N N . TYR A 1 315 ? 41.549 15.253 1.185 1.00 32.86 330 TYR A N 1
ATOM 1534 C CA . TYR A 1 315 ? 42.495 14.355 1.828 1.00 34.83 330 TYR A CA 1
ATOM 1535 C C . TYR A 1 315 ? 43.545 13.889 0.824 1.00 34.20 330 TYR A C 1
ATOM 1536 O O . TYR A 1 315 ? 44.737 13.922 1.112 1.00 32.98 330 TYR A O 1
ATOM 1545 N N . GLU A 1 316 ? 43.111 13.488 -0.382 1.00 31.75 331 GLU A N 1
ATOM 1546 C CA . GLU A 1 316 ? 44.050 13.034 -1.404 1.00 37.90 331 GLU A CA 1
ATOM 1547 C C . GLU A 1 316 ? 44.926 14.167 -1.916 1.00 38.50 331 GLU A C 1
ATOM 1548 O O . GLU A 1 316 ? 46.081 13.930 -2.272 1.00 34.26 331 GLU A O 1
ATOM 1554 N N . LYS A 1 317 ? 44.399 15.395 -1.977 1.00 29.55 332 LYS A N 1
ATOM 1555 C CA . LYS A 1 317 ? 45.220 16.490 -2.483 1.00 36.17 332 LYS A CA 1
ATOM 1556 C C . LYS A 1 317 ? 46.304 16.890 -1.482 1.00 30.32 332 LYS A C 1
ATOM 1557 O O . LYS A 1 317 ? 47.395 17.292 -1.882 1.00 31.61 332 LYS A O 1
ATOM 1563 N N . HIS A 1 318 ? 46.034 16.743 -0.190 1.00 28.78 333 HIS A N 1
ATOM 1564 C CA . HIS A 1 318 ? 46.908 17.241 0.860 1.00 32.16 333 HIS A CA 1
ATOM 1565 C C . HIS A 1 318 ? 47.589 16.130 1.631 1.00 29.25 333 HIS A C 1
ATOM 1566 O O . HIS A 1 318 ? 48.295 16.413 2.592 1.00 30.97 333 HIS A O 1
ATOM 1573 N N . LYS A 1 319 ? 47.430 14.889 1.184 1.00 31.44 334 LYS A N 1
ATOM 1574 C CA . LYS A 1 319 ? 47.914 13.736 1.927 1.00 34.32 334 LYS A CA 1
ATOM 1575 C C . LYS A 1 319 ? 49.413 13.804 2.166 1.00 38.55 334 LYS A C 1
ATOM 1576 O O . LYS A 1 319 ? 49.874 13.524 3.282 1.00 31.44 334 LYS A O 1
ATOM 1582 N N . THR A 1 320 ? 50.190 14.193 1.140 1.00 28.73 335 THR A N 1
ATOM 1583 C CA . THR A 1 320 ? 51.635 14.205 1.315 1.00 29.59 335 THR A CA 1
ATOM 1584 C C . THR A 1 320 ? 52.022 15.112 2.487 1.00 29.77 335 THR A C 1
ATOM 1585 O O . THR A 1 320 ? 52.858 14.754 3.324 1.00 29.97 335 THR A O 1
ATOM 1589 N N . THR A 1 321 ? 51.398 16.266 2.590 1.00 30.07 336 THR A N 1
ATOM 1590 C CA . THR A 1 321 ? 51.809 17.196 3.643 1.00 32.76 336 THR A CA 1
ATOM 1591 C C . THR A 1 321 ? 51.224 16.786 5.001 1.00 32.76 336 THR A C 1
ATOM 1592 O O . THR A 1 321 ? 51.936 16.827 6.010 1.00 36.91 336 THR A O 1
ATOM 1596 N N . LEU A 1 322 ? 49.985 16.258 5.031 1.00 31.64 337 LEU A N 1
ATOM 1597 C CA . LEU A 1 322 ? 49.404 15.791 6.291 1.00 32.59 337 LEU A CA 1
ATOM 1598 C C . LEU A 1 322 ? 50.250 14.692 6.930 1.00 34.51 337 LEU A C 1
ATOM 1599 O O . LEU A 1 322 ? 50.570 14.761 8.117 1.00 32.02 337 LEU A O 1
ATOM 1604 N N . ILE A 1 323 ? 50.550 13.631 6.174 1.00 27.69 338 ILE A N 1
ATOM 1605 C CA . ILE A 1 323 ? 51.408 12.563 6.667 1.00 34.03 338 ILE A CA 1
ATOM 1606 C C . ILE A 1 323 ? 52.738 13.138 7.151 1.00 38.28 338 ILE A C 1
ATOM 1607 O O . ILE A 1 323 ? 53.248 12.762 8.213 1.00 33.52 338 ILE A O 1
ATOM 1612 N N . SER A 1 324 ? 53.305 14.074 6.384 1.00 30.10 339 SER A N 1
ATOM 1613 C CA . SER A 1 324 ? 54.601 14.640 6.719 1.00 31.94 339 SER A CA 1
ATOM 1614 C C . SER A 1 324 ? 54.544 15.438 8.020 1.00 43.46 339 SER A C 1
ATOM 1615 O O . SER A 1 324 ? 55.427 15.297 8.884 1.00 44.09 339 SER A O 1
ATOM 1618 N N . ILE A 1 325 ? 53.516 16.278 8.183 1.00 39.29 340 ILE A N 1
ATOM 1619 C CA . ILE A 1 325 ? 53.357 17.019 9.435 1.00 39.81 340 ILE A CA 1
ATOM 1620 C C . ILE A 1 325 ? 53.269 16.063 10.623 1.00 35.94 340 ILE A C 1
ATOM 1621 O O . ILE A 1 325 ? 53.947 16.244 11.643 1.00 37.10 340 ILE A O 1
ATOM 1626 N N . VAL A 1 326 ? 52.450 15.025 10.497 1.00 33.01 341 VAL A N 1
ATOM 1627 C CA . VAL A 1 326 ? 52.197 14.154 11.638 1.00 36.93 341 VAL A CA 1
ATOM 1628 C C . VAL A 1 326 ? 53.402 13.262 11.907 1.00 38.26 341 VAL A C 1
ATOM 1629 O O . VAL A 1 326 ? 53.810 13.090 13.067 1.00 38.65 341 VAL A O 1
ATOM 1633 N N . GLN A 1 327 ? 54.009 12.712 10.847 1.00 33.30 342 GLN A N 1
ATOM 1634 C CA . GLN A 1 327 ? 55.261 11.959 10.999 1.00 34.34 342 GLN A CA 1
ATOM 1635 C C . GLN A 1 327 ? 56.357 12.793 11.658 1.00 38.69 342 GLN A C 1
ATOM 1636 O O . GLN A 1 327 ? 57.139 12.270 12.460 1.00 39.33 342 GLN A O 1
ATOM 1642 N N . CYS A 1 328 ? 56.430 14.088 11.342 1.00 43.77 343 CYS A N 1
ATOM 1643 C CA . CYS A 1 328 ? 57.466 14.925 11.945 1.00 48.63 343 CYS A CA 1
ATOM 1644 C C . CYS A 1 328 ? 57.206 15.153 13.433 1.00 46.16 343 CYS A C 1
ATOM 1645 O O . CYS A 1 328 ? 58.139 15.112 14.244 1.00 47.92 343 CYS A O 1
ATOM 1648 N N . ILE A 1 329 ? 55.955 15.433 13.801 1.00 45.63 344 ILE A N 1
ATOM 1649 C CA . ILE A 1 329 ? 55.585 15.563 15.207 1.00 47.54 344 ILE A CA 1
ATOM 1650 C C . ILE A 1 329 ? 55.988 14.320 15.994 1.00 47.89 344 ILE A C 1
ATOM 1651 O O . ILE A 1 329 ? 56.509 14.426 17.111 1.00 53.49 344 ILE A O 1
ATOM 1656 N N . THR A 1 330 ? 55.724 13.121 15.441 1.00 44.24 345 THR A N 1
ATOM 1657 C CA . THR A 1 330 ? 56.038 11.884 16.151 1.00 50.87 345 THR A CA 1
ATOM 1658 C C . THR A 1 330 ? 57.547 11.680 16.250 1.00 51.96 345 THR A C 1
ATOM 1659 O O . THR A 1 330 ? 58.061 11.316 17.312 1.00 55.99 345 THR A O 1
ATOM 1663 N N . ASP A 1 331 ? 58.270 11.911 15.150 1.00 48.33 346 ASP A N 1
ATOM 1664 C CA . ASP A 1 331 ? 59.731 11.873 15.186 1.00 51.28 346 ASP A CA 1
ATOM 1665 C C . ASP A 1 331 ? 60.294 12.887 16.178 1.00 60.94 346 ASP A C 1
ATOM 1666 O O . ASP A 1 331 ? 61.231 12.585 16.927 1.00 64.32 346 ASP A O 1
ATOM 1671 N N . ASN A 1 332 ? 59.753 14.107 16.177 1.00 63.43 347 ASN A N 1
ATOM 1672 C CA . ASN A 1 332 ? 60.274 15.163 17.042 1.00 66.74 347 ASN A CA 1
ATOM 1673 C C . ASN A 1 332 ? 60.182 14.767 18.510 1.00 65.65 347 ASN A C 1
ATOM 1674 O O . ASN A 1 332 ? 61.178 14.801 19.244 1.00 66.26 347 ASN A O 1
ATOM 1679 N N . TYR A 1 333 ? 58.984 14.393 18.957 1.00 64.21 348 TYR A N 1
ATOM 1680 C CA . TYR A 1 333 ? 58.769 13.982 20.335 1.00 67.19 348 TYR A CA 1
ATOM 1681 C C . TYR A 1 333 ? 59.241 12.554 20.608 1.00 64.12 348 TYR A C 1
ATOM 1682 O O . TYR A 1 333 ? 59.011 12.052 21.705 1.00 63.38 348 TYR A O 1
ATOM 1691 N N . ASN A 1 334 ? 59.897 11.917 19.642 1.00 65.49 349 ASN A N 1
ATOM 1692 C CA . ASN A 1 334 ? 60.414 10.556 19.751 1.00 69.98 349 ASN A CA 1
ATOM 1693 C C . ASN A 1 334 ? 59.366 9.615 20.340 1.00 69.05 349 ASN A C 1
ATOM 1694 O O . ASN A 1 334 ? 59.564 8.965 21.366 1.00 71.85 349 ASN A O 1
ATOM 1699 N N . ILE A 1 335 ? 58.231 9.554 19.656 1.00 64.15 350 ILE A N 1
ATOM 1700 C CA . ILE A 1 335 ? 57.107 8.731 20.076 1.00 62.84 350 ILE A CA 1
ATOM 1701 C C . ILE A 1 335 ? 57.299 7.331 19.508 1.00 65.49 350 ILE A C 1
ATOM 1702 O O . ILE A 1 335 ? 57.441 7.167 18.289 1.00 65.77 350 ILE A O 1
ATOM 1707 N N . ASN A 1 336 ? 57.294 6.319 20.383 1.00 63.06 351 ASN A N 1
ATOM 1708 C CA . ASN A 1 336 ? 57.480 4.938 19.956 1.00 63.37 351 ASN A CA 1
ATOM 1709 C C . ASN A 1 336 ? 56.302 4.056 20.355 1.00 62.59 351 ASN A C 1
ATOM 1710 O O . ASN A 1 336 ? 55.599 4.323 21.332 1.00 62.30 351 ASN A O 1
ATOM 1715 N N . TYR A 1 337 ? 56.108 2.986 19.586 1.00 62.51 352 TYR A N 1
ATOM 1716 C CA . TYR A 1 337 ? 55.132 1.943 19.881 1.00 63.89 352 TYR A CA 1
ATOM 1717 C C . TYR A 1 337 ? 55.859 0.607 19.969 1.00 65.50 352 TYR A C 1
ATOM 1718 O O . TYR A 1 337 ? 56.429 0.143 18.975 1.00 64.24 352 TYR A O 1
ATOM 1727 N N . LYS A 1 338 ? 55.836 -0.009 21.153 1.00 67.13 353 LYS A N 1
ATOM 1728 C CA . LYS A 1 338 ? 56.631 -1.208 21.421 1.00 69.80 353 LYS A CA 1
ATOM 1729 C C . LYS A 1 338 ? 58.077 -0.997 20.984 1.00 71.55 353 LYS A C 1
ATOM 1730 O O . LYS A 1 338 ? 58.697 -1.871 20.380 1.00 71.27 353 LYS A O 1
ATOM 1736 N N . GLU A 1 339 ? 58.592 0.208 21.247 1.00 75.59 354 GLU A N 1
ATOM 1737 C CA . GLU A 1 339 ? 59.992 0.583 21.047 1.00 82.67 354 GLU A CA 1
ATOM 1738 C C . GLU A 1 339 ? 60.400 0.633 19.579 1.00 79.55 354 GLU A C 1
ATOM 1739 O O . GLU A 1 339 ? 61.597 0.599 19.269 1.00 85.66 354 GLU A O 1
ATOM 1745 N N . ASN A 1 340 ? 59.435 0.704 18.669 1.00 75.20 355 ASN A N 1
ATOM 1746 C CA . ASN A 1 340 ? 59.675 1.027 17.268 1.00 74.13 355 ASN A CA 1
ATOM 1747 C C . ASN A 1 340 ? 59.053 2.376 16.937 1.00 69.68 355 ASN A C 1
ATOM 1748 O O . ASN A 1 340 ? 57.946 2.688 17.392 1.00 64.85 355 ASN A O 1
ATOM 1753 N N . ALA A 1 341 ? 59.752 3.162 16.121 1.00 73.58 356 ALA A N 1
ATOM 1754 C CA . ALA A 1 341 ? 59.188 4.411 15.623 1.00 68.96 356 ALA A CA 1
ATOM 1755 C C . ALA A 1 341 ? 57.795 4.181 15.048 1.00 66.38 356 ALA A C 1
ATOM 1756 O O . ALA A 1 341 ? 57.532 3.179 14.375 1.00 66.59 356 ALA A O 1
ATOM 1758 N N . VAL A 1 342 ? 56.890 5.102 15.367 1.00 61.62 357 VAL A N 1
ATOM 1759 C CA . VAL A 1 342 ? 55.558 5.089 14.793 1.00 56.13 357 VAL A CA 1
ATOM 1760 C C . VAL A 1 342 ? 55.644 5.434 13.309 1.00 52.88 357 VAL A C 1
ATOM 1761 O O . VAL A 1 342 ? 56.423 6.309 12.899 1.00 51.49 357 VAL A O 1
ATOM 1765 N N . ASP A 1 343 ? 54.869 4.718 12.488 1.00 49.86 358 ASP A N 1
ATOM 1766 C CA . ASP A 1 343 ? 54.844 4.908 11.038 1.00 51.59 358 ASP A CA 1
ATOM 1767 C C . ASP A 1 343 ? 53.466 5.467 10.652 1.00 47.25 358 ASP A C 1
ATOM 1768 O O . ASP A 1 343 ? 52.472 4.740 10.564 1.00 45.58 358 ASP A O 1
ATOM 1773 N N . ILE A 1 344 ? 53.424 6.773 10.405 1.00 45.92 359 ILE A N 1
ATOM 1774 C CA . ILE A 1 344 ? 52.158 7.450 10.141 1.00 37.79 359 ILE A CA 1
ATOM 1775 C C . ILE A 1 344 ? 51.562 6.974 8.818 1.00 33.36 359 ILE A C 1
ATOM 1776 O O . ILE A 1 344 ? 50.360 6.701 8.730 1.00 37.88 359 ILE A O 1
ATOM 1781 N N . GLU A 1 345 ? 52.380 6.872 7.764 1.00 38.20 360 GLU A N 1
ATOM 1782 C CA . GLU A 1 345 ? 51.868 6.410 6.465 1.00 39.66 360 GLU A CA 1
ATOM 1783 C C . GLU A 1 345 ? 51.138 5.065 6.596 1.00 38.90 360 GLU A C 1
ATOM 1784 O O . GLU A 1 345 ? 50.000 4.889 6.125 1.00 32.62 360 GLU A O 1
ATOM 1790 N N . PHE A 1 346 ? 51.770 4.121 7.287 1.00 38.52 361 PHE A N 1
ATOM 1791 C CA . PHE A 1 346 ? 51.177 2.810 7.488 1.00 40.30 361 PHE A CA 1
ATOM 1792 C C . PHE A 1 346 ? 49.885 2.909 8.277 1.00 37.58 361 PHE A C 1
ATOM 1793 O O . PHE A 1 346 ? 48.903 2.229 7.963 1.00 38.75 361 PHE A O 1
ATOM 1801 N N . ILE A 1 347 ? 49.866 3.735 9.320 1.00 33.39 362 ILE A N 1
ATOM 1802 C CA . ILE A 1 347 ? 48.668 3.817 10.152 1.00 38.25 362 ILE A CA 1
ATOM 1803 C C . ILE A 1 347 ? 47.514 4.405 9.355 1.00 38.06 362 ILE A C 1
ATOM 1804 O O . ILE A 1 347 ? 46.398 3.875 9.359 1.00 37.52 362 ILE A O 1
ATOM 1809 N N . PHE A 1 348 ? 47.768 5.503 8.647 1.00 34.54 363 PHE A N 1
ATOM 1810 C CA . PHE A 1 348 ? 46.707 6.120 7.853 1.00 34.26 363 PHE A CA 1
ATOM 1811 C C . PHE A 1 348 ? 46.221 5.176 6.760 1.00 32.82 363 PHE A C 1
ATOM 1812 O O . PHE A 1 348 ? 45.021 5.056 6.544 1.00 33.24 363 PHE A O 1
ATOM 1820 N N . ASP A 1 349 ? 47.142 4.486 6.081 1.00 34.85 364 ASP A N 1
ATOM 1821 C CA . ASP A 1 349 ? 46.770 3.563 5.014 1.00 37.37 364 ASP A CA 1
ATOM 1822 C C . ASP A 1 349 ? 46.027 2.343 5.559 1.00 39.93 364 ASP A C 1
ATOM 1823 O O . ASP A 1 349 ? 45.094 1.843 4.918 1.00 35.90 364 ASP A O 1
ATOM 1828 N N . PHE A 1 350 ? 46.441 1.839 6.726 1.00 37.48 365 PHE A N 1
ATOM 1829 C CA . PHE A 1 350 ? 45.709 0.762 7.377 1.00 37.19 365 PHE A CA 1
ATOM 1830 C C . PHE A 1 350 ? 44.272 1.176 7.659 1.00 39.21 365 PHE A C 1
ATOM 1831 O O . PHE A 1 350 ? 43.332 0.431 7.378 1.00 42.94 365 PHE A O 1
ATOM 1839 N N . ILE A 1 351 ? 44.085 2.372 8.207 1.00 36.03 366 ILE A N 1
ATOM 1840 C CA . ILE A 1 351 ? 42.751 2.838 8.534 1.00 37.74 366 ILE A CA 1
ATOM 1841 C C . ILE A 1 351 ? 41.924 3.068 7.269 1.00 40.53 366 ILE A C 1
ATOM 1842 O O . ILE A 1 351 ? 40.706 2.816 7.256 1.00 37.36 366 ILE A O 1
ATOM 1847 N N . GLN A 1 352 ? 42.543 3.599 6.204 1.00 31.87 367 GLN A N 1
ATOM 1848 C CA . GLN A 1 352 ? 41.790 3.757 4.961 1.00 33.72 367 GLN A CA 1
ATOM 1849 C C . GLN A 1 352 ? 41.281 2.410 4.465 1.00 34.22 367 GLN A C 1
ATOM 1850 O O . GLN A 1 352 ? 40.102 2.253 4.123 1.00 40.06 367 GLN A O 1
ATOM 1856 N N . GLU A 1 353 ? 42.170 1.429 4.413 1.00 35.46 368 GLU A N 1
ATOM 1857 C CA . GLU A 1 353 ? 41.838 0.130 3.848 1.00 41.68 368 GLU A CA 1
ATOM 1858 C C . GLU A 1 353 ? 40.818 -0.613 4.714 1.00 41.00 368 GLU A C 1
ATOM 1859 O O . GLU A 1 353 ? 39.844 -1.167 4.197 1.00 40.35 368 GLU A O 1
ATOM 1865 N N . HIS A 1 354 ? 41.022 -0.643 6.032 1.00 39.00 369 HIS A N 1
ATOM 1866 C CA . HIS A 1 354 ? 40.171 -1.487 6.858 1.00 43.95 369 HIS A CA 1
ATOM 1867 C C . H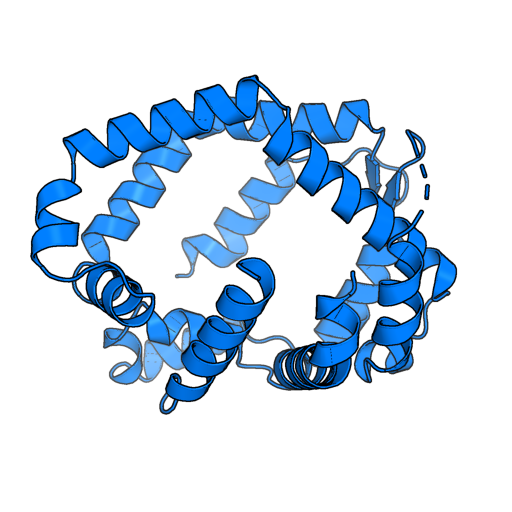IS A 1 354 ? 38.940 -0.774 7.388 1.00 45.12 369 HIS A C 1
ATOM 1868 O O . HIS A 1 354 ? 38.051 -1.448 7.905 1.00 47.18 369 HIS A O 1
ATOM 1875 N N . TYR A 1 355 ? 38.822 0.549 7.230 1.00 43.56 370 TYR A N 1
ATOM 1876 C CA . TYR A 1 355 ? 37.654 1.207 7.818 1.00 40.33 370 TYR A CA 1
ATOM 1877 C C . TYR A 1 355 ? 37.027 2.266 6.918 1.00 38.99 370 TYR A C 1
ATOM 1878 O O . TYR A 1 355 ? 35.849 2.156 6.551 1.00 41.56 370 TYR A O 1
ATOM 1887 N N . ILE A 1 356 ? 37.783 3.300 6.554 1.00 43.22 371 ILE A N 1
ATOM 1888 C CA . ILE A 1 356 ? 37.182 4.365 5.759 1.00 41.70 371 ILE A CA 1
ATOM 1889 C C . ILE A 1 356 ? 36.689 3.835 4.413 1.00 40.38 371 ILE A C 1
ATOM 1890 O O . ILE A 1 356 ? 35.672 4.305 3.897 1.00 46.40 371 ILE A O 1
ATOM 1895 N N . SER A 1 357 ? 37.369 2.835 3.839 1.00 37.30 372 SER A N 1
ATOM 1896 C CA . SER A 1 357 ? 36.910 2.268 2.577 1.00 44.23 372 SER A CA 1
ATOM 1897 C C . SER A 1 357 ? 35.694 1.342 2.732 1.00 49.90 372 SER A C 1
ATOM 1898 O O . SER A 1 357 ? 35.041 1.036 1.734 1.00 49.95 372 SER A O 1
ATOM 1901 N N . LYS A 1 358 ? 35.362 0.889 3.934 1.00 45.96 373 LYS A N 1
ATOM 1902 C CA . LYS A 1 358 ? 34.192 0.039 4.066 1.00 49.88 373 LYS A CA 1
ATOM 1903 C C . LYS A 1 358 ? 32.937 0.838 4.409 1.00 54.52 373 LYS A C 1
ATOM 1904 O O . LYS A 1 358 ? 31.880 0.245 4.662 1.00 59.52 373 LYS A O 1
ATOM 1910 N N . LEU A 1 359 ? 33.020 2.163 4.400 1.00 53.90 374 LEU A N 1
ATOM 1911 C CA . LEU A 1 359 ? 31.857 3.002 4.658 1.00 60.98 374 LEU A CA 1
ATOM 1912 C C . LEU A 1 359 ? 30.930 3.046 3.440 1.00 69.41 374 LEU A C 1
ATOM 1913 O O . LEU A 1 359 ? 29.746 2.683 3.520 1.00 76.58 374 LEU A O 1
#

Foldseek 3Di:
DPCLVVVVVLVVVVVVLVVPVVSCVVCLVVVLVVLLVCLQFQCNVLSVVCLQAVVVVVPVVLSVVCSVQRGAHLVNVLVVLVQLLLKDQPLDVCLVSQLVRLVSRVSSVVNVDPSVSSSVSVVVVVVLVVVCVVDVPLVVVLVVVLVVVVCVVDPVVVCVVVVCPGVSSVSVVCSVVVVPVVVSVVVSCVVCVVSVQVVVLVSQVNSVMDRNNHRDRSVVVVVVCVVRPVVSD

Radius of gyration: 19.4 Å; Cα contacts (8 Å, |Δi|>4): 181; chains: 1; bounding box: 45×40×43 Å

Solvent-accessible surface area: 15286 Å² total; per-residue (Å²): 106,171,88,17,89,113,20,10,84,26,57,104,104,72,74,31,22,106,83,153,109,166,52,48,87,129,24,46,82,36,40,28,170,15,61,29,80,35,40,57,28,50,47,30,69,3,65,67,23,8,18,71,30,78,82,5,62,82,59,144,126,89,13,99,86,6,46,126,42,17,46,35,43,126,124,77,20,24,136,34,21,111,28,46,13,58,35,53,4,118,39,112,201,117,54,42,12,48,94,95,6,15,54,71,5,96,12,4,85,102,22,93,23,155,50,83,88,14,2,71,9,70,24,48,45,41,55,7,83,143,45,22,100,105,97,27,114,95,41,80,71,10,125,59,86,61,84,59,22,49,91,120,68,18,64,43,140,62,18,147,172,137,168,20,106,98,31,98,21,91,10,48,20,51,9,116,51,76,123,79,32,111,72,18,127,76,73,11,45,97,118,39,46,118,56,42,17,38,1,38,41,56,24,13,84,120,51,71,16,25,84,107,154,105,75,23,76,9,70,131,70,52,53,85,75,83,104,77,86,88,65,109,96

Sequence (233 aa):
KKDTNEIVQDLKKILGIVSLYKILMENNSFIIRTINKVLADSNYIIKIIALFNTDVVSDKIKLEEYKDVFSFSKENVIFGIKCFCDITIDGIKYVSFFKKVLPNIILFQTSCVKTTQFVNIFSKLSSIVYSEILTNERLHVLFSEIMASFKTKVSVEDLKKRKVNNIQGLISEISNNREMYKNIFVEEYEKHKTTLISIVQCITDNYNINYKENAVDIEFIFDFIQEHYISKL

Organism: Fowlpox virus (strain NVSL) (NCBI:txid928301)

InterPro domains:
  IPR007008 Poxvirus A6 [PF04924] (1-371)

Secondary structure (DSSP, 8-state):
---THHHHHHHHHHHHHHH--HHHHHTHHHHHHHHHHHHH-TTHHHHHHHHH-GGGGG-HHHHHHHHHHH---HHHHHHHHHHHTTEEETT--THHHHHHHGGG-HHHHHH---HHHHHHHHHHHHHHHHHHHHH-HHHHHHHHHHHHHHHHHS-HHHHHHTTTTSHHHHHHHHHHTHHHHHHHHHHHHHHHHHHHHHHHHHHHHHTTEEETTEE--HHHHHHHHHHHTGGG-